Protein AF-A4S9X5-F1 (afdb_monomer)

Sequence (196 aa):
LYQKQRALVARRWRLVGDLAEIFPIESAPEDPSNRREHPLLQIGDVPLDLGPAPSKTQSLTVEDLESDAAAYGHIAQICIQLAAILDVRLRYPVCPSLSRSYICDFHQVKPKAGSADAAAMKKTLTRIEFPLFMDSPSDRTKYTYGVFLLNKNLEQLLNAHGLSAVGPRHTLQNLKRIFDARRMIAADAKTHEIDE

Foldseek 3Di:
DVVVVLVLQLVLLVVLLVLCVVWPKDFDDDDPVDDDPDGFIATVNQTDDLADDPPPPDVQDPVNLQSQLQRVLSLLVSLVVNCVSVVNDFQWDKARDRSFTKIKDWDQDDPDPDDPPVPPPDRDTDIDIATCTDPDPVSVVSNSVRLLSSLVSLQSSQVVVPHGAPDSRRSSVSSVVSSCVSVVSVVVVVVVVVVD

Organism: Ostreococcus lucimarinus (strain CCE9901) (NCBI:txid436017)

Structure (mmCIF, N/CA/C/O backbone):
data_AF-A4S9X5-F1
#
_entry.id   AF-A4S9X5-F1
#
loop_
_atom_site.group_PDB
_atom_site.id
_atom_site.type_symbol
_atom_site.label_atom_id
_atom_site.label_alt_id
_atom_site.label_comp_id
_atom_site.label_asym_id
_atom_site.label_entity_id
_atom_site.label_seq_id
_atom_site.pdbx_PDB_ins_code
_atom_site.Cartn_x
_atom_site.Cartn_y
_atom_site.Cartn_z
_atom_site.occupancy
_atom_site.B_iso_or_equiv
_atom_site.auth_seq_id
_atom_site.auth_comp_id
_atom_site.auth_asym_id
_atom_site.auth_atom_id
_atom_site.pdbx_PDB_model_num
ATOM 1 N N . LEU A 1 1 ? -17.887 6.423 27.702 1.00 63.62 1 LEU A N 1
ATOM 2 C CA . LEU A 1 1 ? -16.905 6.709 26.621 1.00 63.62 1 LEU A CA 1
ATOM 3 C C . LEU A 1 1 ? -16.268 5.434 26.064 1.00 63.62 1 LEU A C 1
ATOM 5 O O . LEU A 1 1 ? -16.279 5.252 24.854 1.00 63.62 1 LEU A O 1
ATOM 9 N N . TYR A 1 2 ? -15.796 4.538 26.933 1.00 84.75 2 TYR A N 1
ATOM 10 C CA . TYR A 1 2 ? -15.125 3.283 26.576 1.00 84.75 2 TYR A CA 1
ATOM 11 C C . TYR A 1 2 ? -15.894 2.392 25.577 1.00 84.75 2 TYR A C 1
ATOM 13 O O . TYR A 1 2 ? -15.344 2.004 24.550 1.00 84.75 2 TYR A O 1
ATOM 21 N N . GLN A 1 3 ? -17.193 2.157 25.795 1.00 86.00 3 GLN A N 1
ATOM 22 C CA . GLN A 1 3 ? -18.026 1.359 24.878 1.00 86.00 3 GLN A CA 1
ATOM 23 C C . GLN A 1 3 ? -18.107 1.951 23.459 1.00 86.00 3 GLN A C 1
ATOM 25 O O . GLN A 1 3 ? -17.979 1.223 22.478 1.00 86.00 3 GLN A O 1
ATOM 30 N N . LYS A 1 4 ? -18.254 3.280 23.330 1.00 88.56 4 LYS A N 1
ATOM 31 C CA . LYS A 1 4 ? -18.279 3.962 22.020 1.00 88.56 4 LYS A CA 1
ATOM 32 C C . LYS A 1 4 ? -16.940 3.823 21.289 1.00 88.56 4 LYS A C 1
ATOM 34 O O . LYS A 1 4 ? -16.925 3.621 20.080 1.00 88.56 4 LYS A O 1
ATOM 39 N N . GLN A 1 5 ? -15.830 3.896 22.022 1.00 86.50 5 GLN A N 1
ATOM 40 C CA . GLN A 1 5 ? -14.489 3.716 21.467 1.00 86.50 5 GLN A CA 1
ATOM 41 C C . GLN A 1 5 ? -14.255 2.268 21.009 1.00 86.50 5 GLN A C 1
ATOM 43 O O . GLN A 1 5 ? -13.770 2.061 19.900 1.00 86.50 5 GLN A O 1
ATOM 48 N N . ARG A 1 6 ? -14.680 1.270 21.797 1.00 85.94 6 ARG A N 1
ATOM 49 C CA . ARG A 1 6 ? -14.645 -0.149 21.395 1.00 85.94 6 ARG A CA 1
ATOM 50 C C . ARG A 1 6 ? -15.480 -0.411 20.145 1.00 85.94 6 ARG A C 1
ATOM 52 O O . ARG A 1 6 ? -14.989 -1.031 19.207 1.00 85.94 6 ARG A O 1
ATOM 59 N N . ALA A 1 7 ? -16.704 0.116 20.099 1.00 88.50 7 ALA A N 1
ATOM 60 C CA . ALA A 1 7 ? -17.581 -0.016 18.939 1.00 88.50 7 ALA A CA 1
ATOM 61 C C . ALA A 1 7 ? -16.969 0.615 17.675 1.00 88.50 7 ALA A C 1
ATOM 63 O O . ALA A 1 7 ? -17.055 0.034 16.593 1.00 88.50 7 ALA A O 1
ATOM 64 N N . LEU A 1 8 ? -16.306 1.772 17.804 1.00 90.38 8 LEU A N 1
ATOM 65 C CA . LEU A 1 8 ? -15.593 2.404 16.694 1.00 90.38 8 LEU A CA 1
ATOM 66 C C . LEU A 1 8 ? -14.431 1.536 16.197 1.00 90.38 8 LEU A C 1
ATOM 68 O O . LEU A 1 8 ? -14.327 1.312 14.995 1.00 90.38 8 LEU A O 1
ATOM 72 N N . VAL A 1 9 ? -13.587 1.024 17.099 1.00 90.31 9 VAL A N 1
ATOM 73 C CA . VAL A 1 9 ? -12.465 0.140 16.737 1.00 90.31 9 VAL A CA 1
ATOM 74 C C . VAL A 1 9 ? -12.978 -1.116 16.032 1.00 90.31 9 VAL A C 1
ATOM 76 O O . VAL A 1 9 ? -12.508 -1.434 14.942 1.00 90.31 9 VAL A O 1
ATOM 79 N N . ALA A 1 10 ? -14.000 -1.776 16.582 1.00 89.25 10 ALA A N 1
ATOM 80 C CA . ALA A 1 10 ? -14.610 -2.951 15.963 1.00 89.25 10 ALA A CA 1
ATOM 81 C C . ALA A 1 10 ? -15.163 -2.646 14.560 1.00 89.25 10 ALA A C 1
ATOM 83 O O . ALA A 1 10 ? -14.976 -3.429 13.629 1.00 89.25 10 ALA A O 1
ATOM 84 N N . ARG A 1 11 ? -15.802 -1.482 14.375 1.00 92.25 11 ARG A N 1
ATOM 85 C CA . ARG A 1 11 ? -16.291 -1.046 13.061 1.00 92.25 11 ARG A CA 1
ATOM 86 C C . ARG A 1 11 ? -15.151 -0.787 12.076 1.00 92.25 11 ARG A C 1
ATOM 88 O O . ARG A 1 11 ? -15.267 -1.197 10.928 1.00 92.25 11 ARG A O 1
ATOM 95 N N . ARG A 1 12 ? -14.058 -0.145 12.502 1.00 94.62 12 ARG A N 1
ATOM 96 C CA . ARG A 1 12 ? -12.877 0.092 11.651 1.00 94.62 12 ARG A CA 1
ATOM 97 C C . ARG A 1 12 ? -12.296 -1.229 11.143 1.00 94.62 12 ARG A C 1
ATOM 99 O O . ARG A 1 12 ? -12.098 -1.383 9.946 1.00 94.62 12 ARG A O 1
ATOM 106 N N . TRP A 1 13 ? -12.126 -2.218 12.016 1.00 93.94 13 TRP A N 1
ATOM 107 C CA . TRP A 1 13 ? -11.618 -3.536 11.620 1.00 93.94 13 TRP A CA 1
ATOM 108 C C . TRP A 1 13 ? -12.589 -4.355 10.770 1.00 93.94 13 TRP A C 1
ATOM 110 O O . TRP A 1 13 ? -12.149 -5.151 9.943 1.00 93.94 13 TRP A O 1
ATOM 120 N N . ARG A 1 14 ? -13.900 -4.124 10.907 1.00 92.75 14 ARG A N 1
ATOM 121 C CA . ARG A 1 14 ? -14.887 -4.663 9.965 1.00 92.75 14 ARG A CA 1
ATOM 122 C C . ARG A 1 14 ? -14.671 -4.111 8.556 1.00 92.75 14 ARG A C 1
ATOM 124 O O . ARG A 1 14 ? -14.567 -4.904 7.636 1.00 92.75 14 ARG A O 1
ATOM 131 N N . LEU A 1 15 ? -14.483 -2.795 8.417 1.00 95.00 15 LEU A N 1
ATOM 132 C CA . LEU A 1 15 ? -14.186 -2.158 7.124 1.00 95.00 15 LEU A CA 1
ATOM 133 C C . LEU A 1 15 ? -12.861 -2.646 6.515 1.00 95.00 15 LEU A C 1
ATOM 135 O O . LEU A 1 15 ? -12.752 -2.761 5.300 1.00 95.00 15 LEU A O 1
ATOM 139 N N . VAL A 1 16 ? -11.855 -2.960 7.343 1.00 95.38 16 VAL A N 1
ATOM 140 C CA . VAL A 1 16 ? -10.631 -3.640 6.869 1.00 95.38 16 VAL A CA 1
ATOM 141 C C . VAL A 1 16 ? -10.956 -5.028 6.308 1.00 95.38 16 VAL A C 1
ATOM 143 O O . VAL A 1 16 ? -10.367 -5.436 5.312 1.00 95.38 16 VAL A O 1
ATOM 146 N N . GLY A 1 17 ? -11.896 -5.748 6.927 1.00 93.06 17 GLY A N 1
ATOM 147 C CA . GLY A 1 17 ? -12.415 -7.015 6.415 1.00 93.06 17 GLY A CA 1
ATOM 148 C C . GLY A 1 17 ? -13.093 -6.868 5.056 1.00 93.06 17 GLY A C 1
ATOM 149 O O . GLY A 1 17 ? -12.737 -7.605 4.144 1.00 93.06 17 GLY A O 1
ATOM 150 N N . ASP A 1 18 ? -13.979 -5.883 4.909 1.00 94.38 18 ASP A N 1
ATOM 151 C CA . ASP A 1 18 ? -14.650 -5.587 3.637 1.00 94.38 18 ASP A CA 1
ATOM 152 C C . ASP A 1 18 ? -13.617 -5.252 2.541 1.00 94.38 18 ASP A C 1
ATOM 154 O O . ASP A 1 18 ? -13.722 -5.695 1.401 1.00 94.38 18 ASP A O 1
ATOM 158 N N . LEU A 1 19 ? -12.553 -4.520 2.894 1.00 94.44 19 LEU A N 1
ATOM 159 C CA . LEU A 1 19 ? -11.469 -4.198 1.965 1.00 94.44 19 LEU A CA 1
ATOM 160 C C . LEU A 1 19 ? -10.674 -5.437 1.522 1.00 94.44 19 LEU A C 1
ATOM 162 O O . LEU A 1 19 ? -10.272 -5.517 0.363 1.00 94.44 19 LEU A O 1
ATOM 166 N N . ALA A 1 20 ? -10.470 -6.403 2.420 1.00 93.69 20 ALA A N 1
ATOM 167 C CA . ALA A 1 20 ? -9.813 -7.671 2.108 1.00 93.69 20 ALA A CA 1
ATOM 168 C C . ALA A 1 20 ? -10.663 -8.578 1.200 1.00 93.69 20 ALA A C 1
ATOM 170 O O . ALA A 1 20 ? -10.111 -9.436 0.519 1.00 93.69 20 ALA A O 1
ATOM 171 N N . GLU A 1 21 ? -11.987 -8.400 1.190 1.00 92.94 21 GLU A N 1
ATOM 172 C CA . GLU A 1 21 ? -12.892 -9.088 0.260 1.00 92.94 21 GLU A CA 1
ATOM 173 C C . GLU A 1 21 ? -12.868 -8.447 -1.133 1.00 92.94 21 GLU A C 1
ATOM 175 O O . GLU A 1 21 ? -12.944 -9.153 -2.133 1.00 92.94 21 GLU A O 1
ATOM 180 N N . ILE A 1 22 ? -12.706 -7.120 -1.210 1.00 93.75 22 ILE A N 1
ATOM 181 C CA . ILE A 1 22 ? -12.564 -6.396 -2.484 1.00 93.75 22 ILE A CA 1
ATOM 182 C C . ILE A 1 22 ? -11.198 -6.674 -3.130 1.00 93.75 22 ILE A C 1
ATOM 184 O O . ILE A 1 22 ? -11.102 -6.785 -4.350 1.00 93.75 22 ILE A O 1
ATOM 188 N N . PHE A 1 23 ? -10.143 -6.784 -2.318 1.00 93.25 23 PHE A N 1
ATOM 189 C CA . PHE A 1 23 ? -8.774 -7.035 -2.768 1.00 93.25 23 PHE A CA 1
ATOM 190 C C . PHE A 1 23 ? -8.207 -8.299 -2.106 1.00 93.25 23 PHE A C 1
ATOM 192 O O . PHE A 1 23 ? -7.381 -8.193 -1.188 1.00 93.25 23 PHE A O 1
ATOM 199 N N . PRO A 1 24 ? -8.645 -9.495 -2.536 1.00 93.94 24 PRO A N 1
ATOM 200 C CA . PRO A 1 24 ? -8.186 -10.744 -1.947 1.00 93.94 24 PRO A CA 1
ATOM 201 C C . PRO A 1 24 ? -6.683 -10.930 -2.178 1.00 93.94 24 PRO A C 1
ATOM 203 O O . PRO A 1 24 ? -6.171 -10.655 -3.264 1.00 93.94 24 PRO A O 1
ATOM 206 N N . ILE A 1 25 ? -5.978 -11.391 -1.138 1.00 92.75 25 ILE A N 1
ATOM 207 C CA . ILE A 1 25 ? -4.559 -11.759 -1.212 1.00 92.75 25 ILE A CA 1
ATOM 208 C C . ILE A 1 25 ? -4.436 -13.258 -1.003 1.00 92.75 25 ILE A C 1
ATOM 210 O O . ILE A 1 25 ? -4.588 -13.758 0.117 1.00 92.75 25 ILE A O 1
ATOM 214 N N . GLU A 1 26 ? -4.129 -13.956 -2.086 1.00 90.81 26 GLU A N 1
ATOM 215 C CA . GLU A 1 26 ? -4.117 -15.413 -2.149 1.00 90.81 26 GLU A CA 1
ATOM 216 C C . GLU A 1 26 ? -2.758 -15.925 -2.616 1.00 90.81 26 GLU A C 1
ATOM 218 O O . GLU A 1 26 ? -1.929 -15.173 -3.131 1.00 90.81 26 GLU A O 1
ATOM 223 N N . SER A 1 27 ? -2.501 -17.210 -2.395 1.00 87.69 27 SER A N 1
ATOM 224 C CA . SER A 1 27 ? -1.351 -17.867 -3.007 1.00 87.69 27 SER A CA 1
ATOM 225 C C . SER A 1 27 ? -1.646 -18.076 -4.486 1.00 87.69 27 SER A C 1
ATOM 227 O O . SER A 1 27 ? -2.664 -18.670 -4.832 1.00 87.69 27 SER A O 1
ATOM 229 N N . ALA A 1 28 ? -0.759 -17.585 -5.344 1.00 84.50 28 ALA A N 1
ATOM 230 C CA . ALA A 1 28 ? -0.841 -17.830 -6.771 1.00 84.50 28 ALA A CA 1
ATOM 231 C C . ALA A 1 28 ? -0.731 -19.343 -7.044 1.00 84.50 28 ALA A C 1
ATOM 233 O O . ALA A 1 28 ? -0.027 -20.046 -6.308 1.00 84.50 28 ALA A O 1
ATOM 234 N N . PRO A 1 29 ? -1.406 -19.858 -8.084 1.00 79.12 29 PRO A N 1
ATOM 235 C CA . PRO A 1 29 ? -1.321 -21.265 -8.451 1.00 79.12 29 PRO A CA 1
ATOM 236 C C . PRO A 1 29 ? 0.134 -21.640 -8.761 1.00 79.12 29 PRO A C 1
ATOM 238 O O . PRO A 1 29 ? 0.755 -21.090 -9.670 1.00 79.12 29 PRO A O 1
ATOM 241 N N . GLU A 1 30 ? 0.695 -22.559 -7.975 1.00 69.94 30 GLU A N 1
ATOM 242 C CA . GLU A 1 30 ? 2.064 -23.033 -8.165 1.00 69.94 30 GLU A CA 1
ATOM 243 C C . GLU A 1 30 ? 2.101 -24.175 -9.180 1.00 69.94 30 GLU A C 1
ATOM 245 O O . GLU A 1 30 ? 1.361 -25.154 -9.067 1.00 69.94 30 GLU A O 1
ATOM 250 N N . ASP A 1 31 ? 3.006 -24.074 -10.152 1.00 71.38 31 ASP A N 1
ATOM 251 C CA . ASP A 1 31 ? 3.365 -25.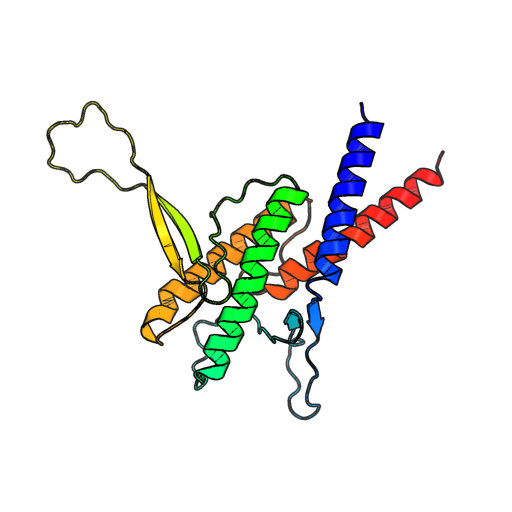214 -10.984 1.00 71.38 31 ASP A CA 1
ATOM 252 C C . ASP A 1 31 ? 4.196 -26.192 -10.129 1.00 71.38 31 ASP A C 1
ATOM 254 O O . ASP A 1 31 ? 5.251 -25.799 -9.613 1.00 71.38 31 ASP A O 1
ATOM 258 N N . PRO A 1 32 ? 3.772 -27.461 -9.965 1.00 67.56 32 PRO A N 1
ATOM 259 C CA . PRO A 1 32 ? 4.499 -28.447 -9.167 1.00 67.56 32 PRO A CA 1
ATOM 260 C C . PRO A 1 32 ? 5.944 -28.683 -9.642 1.00 67.56 32 PRO A C 1
ATOM 262 O O . PRO A 1 32 ? 6.755 -29.197 -8.870 1.00 67.56 32 PRO A O 1
ATOM 265 N N . SER A 1 33 ? 6.289 -28.296 -10.875 1.00 66.62 33 SER A N 1
ATOM 266 C CA . SER A 1 33 ? 7.653 -28.369 -11.409 1.00 66.62 33 SER A CA 1
ATOM 267 C C . SER A 1 33 ? 8.590 -27.257 -10.912 1.00 66.62 33 SER A C 1
ATOM 269 O O . SER A 1 33 ? 9.809 -27.427 -10.956 1.00 66.62 33 SER A O 1
ATOM 271 N N . ASN A 1 34 ? 8.059 -26.142 -10.397 1.00 65.06 34 ASN A N 1
ATOM 272 C CA . ASN A 1 34 ? 8.832 -24.962 -10.007 1.00 65.06 34 ASN A CA 1
ATOM 273 C C . ASN A 1 34 ? 8.570 -24.597 -8.539 1.00 65.06 34 ASN A C 1
ATOM 275 O O . ASN A 1 34 ? 7.946 -23.584 -8.218 1.00 65.06 34 ASN A O 1
ATOM 279 N N . ARG A 1 35 ? 9.038 -25.466 -7.634 1.00 63.34 35 ARG A N 1
ATOM 280 C CA . ARG A 1 35 ? 8.880 -25.288 -6.187 1.00 63.34 35 ARG A CA 1
ATOM 281 C C . ARG A 1 35 ? 9.699 -24.084 -5.714 1.00 63.34 35 ARG A C 1
ATOM 283 O O . ARG A 1 35 ? 10.926 -24.139 -5.652 1.00 63.34 35 ARG A O 1
ATOM 290 N N . ARG A 1 36 ? 9.008 -23.005 -5.355 1.00 67.06 36 ARG A N 1
ATOM 291 C CA . ARG A 1 36 ? 9.614 -21.809 -4.758 1.00 67.06 36 ARG A CA 1
ATOM 292 C C . ARG A 1 36 ? 9.873 -22.046 -3.269 1.00 67.06 36 ARG A C 1
ATOM 294 O O . ARG A 1 36 ? 9.152 -22.793 -2.615 1.00 67.06 36 ARG A O 1
ATOM 301 N N . GLU A 1 37 ? 10.893 -21.388 -2.717 1.00 65.19 37 GLU A N 1
ATOM 302 C CA . GLU A 1 37 ? 11.144 -21.399 -1.263 1.00 65.19 37 GLU A CA 1
ATOM 303 C C . GLU A 1 37 ? 10.003 -20.727 -0.479 1.00 65.19 37 GLU A C 1
ATOM 305 O O . GLU A 1 37 ? 9.747 -21.062 0.679 1.00 65.19 37 GLU A O 1
ATOM 310 N N . HIS A 1 38 ? 9.296 -19.793 -1.123 1.00 66.12 38 HIS A N 1
ATOM 311 C CA . HIS A 1 38 ? 8.172 -19.063 -0.555 1.00 66.12 38 HIS A CA 1
ATOM 312 C C . HIS A 1 38 ? 7.000 -19.011 -1.541 1.00 66.12 38 HIS A C 1
ATOM 314 O O . HIS A 1 38 ? 7.239 -18.790 -2.733 1.00 66.12 38 HIS A O 1
ATOM 320 N N . PRO A 1 39 ? 5.751 -19.152 -1.053 1.00 73.88 39 PRO A N 1
ATOM 321 C CA . PRO A 1 39 ? 4.575 -19.104 -1.906 1.00 73.88 39 PRO A CA 1
ATOM 322 C C . PRO A 1 39 ? 4.450 -17.730 -2.556 1.00 73.88 39 PRO A C 1
ATOM 324 O O . PRO A 1 39 ? 4.489 -16.700 -1.871 1.00 73.88 39 PRO A O 1
ATOM 327 N N . LEU A 1 40 ? 4.293 -17.720 -3.881 1.00 83.69 40 LEU A N 1
ATOM 328 C CA . LEU A 1 40 ? 3.985 -16.500 -4.619 1.00 83.69 40 LEU A CA 1
ATOM 329 C C . LEU A 1 40 ? 2.603 -16.018 -4.185 1.00 83.69 40 LEU A C 1
ATOM 331 O O . LEU A 1 40 ? 1.654 -16.797 -4.177 1.00 83.69 40 LEU A O 1
ATOM 335 N N . LEU A 1 41 ? 2.494 -14.751 -3.801 1.00 88.81 41 LEU A N 1
ATOM 336 C CA . LEU A 1 41 ? 1.206 -14.153 -3.478 1.00 88.81 41 LEU A CA 1
ATOM 337 C C . LEU A 1 41 ? 0.694 -13.366 -4.680 1.00 88.81 41 LEU A C 1
ATOM 339 O O . LEU A 1 41 ? 1.479 -12.836 -5.463 1.00 88.81 41 LEU A O 1
ATOM 343 N N . GLN A 1 42 ? -0.621 -13.272 -4.803 1.00 91.50 42 GLN A N 1
ATOM 344 C CA . GLN A 1 42 ? -1.294 -12.438 -5.788 1.00 91.50 42 GLN 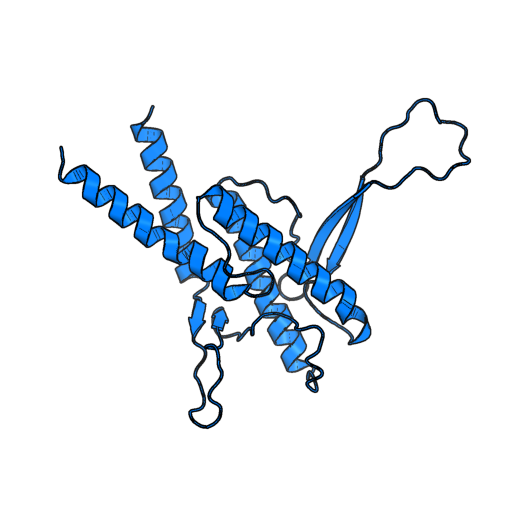A CA 1
ATOM 345 C C . GLN A 1 42 ? -2.339 -11.559 -5.115 1.00 91.50 42 GLN A C 1
ATOM 347 O O . GLN A 1 42 ? -2.865 -11.911 -4.058 1.00 91.50 42 GLN A O 1
ATOM 352 N N . ILE A 1 43 ? -2.599 -10.402 -5.715 1.00 91.06 43 ILE A N 1
ATOM 353 C CA . ILE A 1 43 ? -3.679 -9.499 -5.334 1.00 91.06 43 ILE A CA 1
ATOM 354 C C . ILE A 1 43 ? -4.737 -9.512 -6.437 1.00 91.06 43 ILE A C 1
ATOM 356 O O . ILE A 1 43 ? -4.475 -9.081 -7.559 1.00 91.06 43 ILE A O 1
ATOM 360 N N . GLY A 1 44 ? -5.915 -10.061 -6.136 1.00 88.56 44 GLY A N 1
ATOM 361 C CA . GLY A 1 44 ? -6.838 -10.494 -7.188 1.00 88.56 44 GLY A CA 1
ATOM 362 C C . GLY A 1 44 ? -6.145 -11.498 -8.115 1.00 88.56 44 GLY A C 1
ATOM 363 O O . GLY A 1 44 ? -5.558 -12.469 -7.641 1.00 88.56 44 GLY A O 1
ATOM 364 N N . ASP A 1 45 ? -6.137 -11.207 -9.414 1.00 85.75 45 ASP A N 1
ATOM 365 C CA . ASP A 1 45 ? -5.515 -12.057 -10.439 1.00 85.75 45 ASP A CA 1
ATOM 366 C C . ASP A 1 45 ? -4.064 -11.654 -10.770 1.00 85.75 45 ASP A C 1
ATOM 368 O O . ASP A 1 45 ? -3.480 -12.155 -11.730 1.00 85.75 45 ASP A O 1
ATOM 372 N N . VAL A 1 46 ? -3.475 -10.722 -10.007 1.00 89.00 46 VAL A N 1
ATOM 373 C CA . VAL A 1 46 ? -2.162 -10.139 -10.316 1.00 89.00 46 VAL A CA 1
ATOM 374 C C . VAL A 1 46 ? -1.094 -10.667 -9.350 1.00 89.00 46 VAL A C 1
ATOM 376 O O . VAL A 1 46 ? -1.086 -10.274 -8.175 1.00 89.00 46 VAL A O 1
ATOM 379 N N . PRO A 1 47 ? -0.181 -11.552 -9.796 1.00 87.06 47 PRO A N 1
ATOM 380 C CA . PRO A 1 47 ? 0.884 -12.071 -8.951 1.00 87.06 47 PRO A CA 1
ATOM 381 C C . PRO A 1 47 ? 1.920 -10.990 -8.644 1.00 87.06 47 PRO A C 1
ATOM 383 O O . PRO A 1 47 ? 2.317 -10.225 -9.517 1.00 87.06 47 PRO A O 1
ATOM 386 N N . LEU A 1 48 ? 2.401 -10.967 -7.403 1.00 85.75 48 LEU A N 1
ATOM 387 C CA . LEU A 1 48 ? 3.504 -10.112 -6.984 1.00 85.75 48 LEU A CA 1
ATOM 388 C C . LEU A 1 48 ? 4.475 -10.908 -6.108 1.00 85.75 48 LEU A C 1
ATOM 390 O O . LEU A 1 48 ? 4.118 -11.429 -5.049 1.00 85.75 48 LEU A O 1
ATOM 394 N N . ASP A 1 49 ? 5.728 -10.992 -6.555 1.00 78.25 49 ASP A N 1
ATOM 395 C CA . ASP A 1 49 ? 6.814 -11.623 -5.796 1.00 78.25 49 ASP A CA 1
ATOM 396 C C . ASP A 1 49 ? 7.238 -10.732 -4.602 1.00 78.25 49 ASP A C 1
ATOM 398 O O . ASP A 1 49 ? 6.595 -9.733 -4.272 1.00 78.25 49 ASP A O 1
ATOM 402 N N . LEU A 1 50 ? 8.339 -11.081 -3.935 1.00 69.69 50 LEU A N 1
ATOM 403 C CA . LEU A 1 50 ? 8.964 -10.387 -2.799 1.00 69.69 50 LEU A CA 1
ATOM 404 C C . LEU A 1 50 ? 9.500 -8.970 -3.126 1.00 69.69 50 LEU A C 1
ATOM 406 O O . LEU A 1 50 ? 10.573 -8.582 -2.662 1.00 69.69 50 LEU A O 1
ATOM 410 N N . GLY A 1 51 ? 8.785 -8.188 -3.934 1.00 68.44 51 GLY A N 1
ATOM 411 C CA . GLY A 1 51 ? 9.220 -6.902 -4.461 1.00 68.44 51 GLY A CA 1
ATOM 412 C C . GLY A 1 51 ? 10.458 -7.009 -5.362 1.00 68.44 51 GLY A C 1
ATOM 413 O O . GLY A 1 51 ? 11.025 -8.089 -5.551 1.00 68.44 51 GLY A O 1
ATOM 414 N N . PRO A 1 52 ? 10.918 -5.889 -5.941 1.00 64.31 52 PRO A N 1
ATOM 415 C CA . PRO A 1 52 ? 12.110 -5.897 -6.773 1.00 64.31 52 PRO A CA 1
ATOM 416 C C . PRO A 1 52 ? 13.341 -6.235 -5.921 1.00 64.31 52 PRO A C 1
ATOM 418 O O . PRO A 1 52 ? 13.812 -5.434 -5.110 1.00 64.31 52 PRO A O 1
ATOM 421 N N . ALA A 1 53 ? 13.893 -7.435 -6.106 1.00 62.28 53 ALA A N 1
ATOM 422 C CA . ALA A 1 53 ? 15.224 -7.753 -5.607 1.00 62.28 53 ALA A CA 1
ATOM 423 C C . ALA A 1 53 ? 16.268 -6.961 -6.420 1.00 62.28 53 ALA A C 1
ATOM 425 O O . ALA A 1 53 ? 16.156 -6.893 -7.647 1.00 62.28 53 ALA A O 1
ATOM 426 N N . PRO A 1 54 ? 17.323 -6.411 -5.789 1.00 55.56 54 PRO A N 1
ATOM 427 C CA . PRO A 1 54 ? 18.345 -5.626 -6.491 1.00 55.56 54 PRO A CA 1
ATOM 428 C C . PRO A 1 54 ? 19.105 -6.430 -7.562 1.00 55.56 54 PRO A C 1
ATOM 430 O O . PRO A 1 54 ? 19.716 -5.843 -8.447 1.00 55.56 54 PRO A O 1
ATOM 433 N N . SER A 1 55 ? 19.057 -7.763 -7.490 1.00 52.09 55 SER A N 1
ATOM 434 C CA . SER A 1 55 ? 19.839 -8.693 -8.306 1.00 52.09 55 SER A CA 1
ATOM 435 C C . SER A 1 55 ?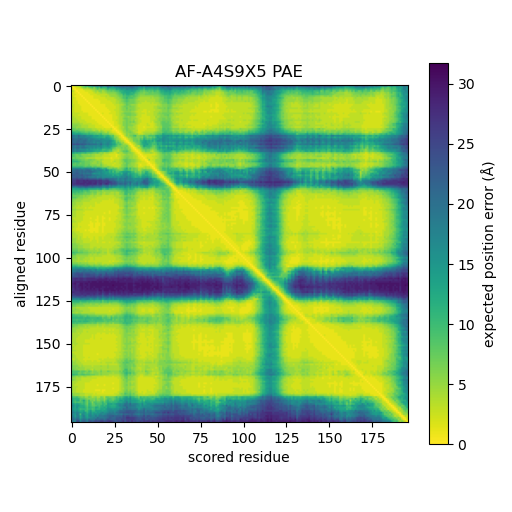 19.030 -9.532 -9.302 1.00 52.09 55 SER A C 1
ATOM 437 O O . SER A 1 55 ? 19.641 -10.187 -10.142 1.00 52.09 55 SER A O 1
ATOM 439 N N . LYS A 1 56 ? 17.685 -9.533 -9.271 1.00 54.66 56 LYS A N 1
ATOM 440 C CA . LYS A 1 56 ? 16.898 -10.263 -10.285 1.00 54.66 56 LYS A CA 1
ATOM 441 C C . LYS A 1 56 ? 16.868 -9.463 -11.593 1.00 54.66 56 LYS A C 1
ATOM 443 O O . LYS A 1 56 ? 15.965 -8.670 -11.857 1.00 54.66 56 LYS A O 1
ATOM 448 N N . THR A 1 57 ? 17.879 -9.700 -12.421 1.00 47.38 57 THR A N 1
ATOM 449 C CA . THR A 1 57 ? 17.869 -9.485 -13.871 1.00 47.38 57 THR A CA 1
ATOM 450 C C . THR A 1 57 ? 17.210 -10.687 -14.548 1.00 47.38 57 THR A C 1
ATOM 452 O O . THR A 1 57 ? 17.847 -11.402 -15.318 1.00 47.38 57 THR A O 1
ATOM 455 N N . GLN A 1 58 ? 15.945 -10.972 -14.234 1.00 54.84 58 GLN A N 1
ATOM 456 C CA . GLN A 1 58 ? 15.152 -11.696 -15.225 1.00 54.84 58 GLN A CA 1
ATOM 457 C C . GLN A 1 58 ? 14.893 -10.737 -16.390 1.00 54.84 58 GLN A C 1
ATOM 459 O O . GLN A 1 58 ? 14.860 -9.519 -16.199 1.00 54.84 58 GLN A O 1
ATOM 464 N N . SER A 1 59 ? 14.781 -11.286 -17.598 1.00 60.53 59 SER A N 1
ATOM 465 C CA . SER A 1 59 ? 14.249 -10.576 -18.759 1.00 60.53 59 SER A CA 1
ATOM 466 C C . SER A 1 59 ? 12.817 -10.157 -18.427 1.00 60.53 59 SER A C 1
ATOM 468 O O . SER A 1 59 ? 11.897 -10.929 -18.665 1.00 60.53 59 SER A O 1
ATOM 470 N N . LEU A 1 60 ? 12.651 -8.988 -17.805 1.00 70.75 60 LEU A N 1
ATOM 471 C CA . LEU A 1 60 ? 11.340 -8.427 -17.502 1.00 70.75 60 LEU A CA 1
ATOM 472 C C . LEU A 1 60 ? 10.687 -8.086 -18.835 1.00 70.75 60 LEU A C 1
ATOM 474 O O . LEU A 1 60 ? 11.209 -7.256 -19.585 1.00 70.75 60 LEU A O 1
ATOM 478 N N . THR A 1 61 ? 9.598 -8.778 -19.139 1.00 80.88 61 THR A N 1
ATOM 479 C CA . THR A 1 61 ? 8.769 -8.461 -20.296 1.00 80.88 61 THR A CA 1
ATOM 480 C C . THR A 1 61 ? 7.975 -7.185 -20.018 1.00 80.88 61 THR A C 1
ATOM 482 O O . THR A 1 61 ? 7.895 -6.730 -18.874 1.00 80.88 61 THR A O 1
ATOM 485 N N . VAL A 1 62 ? 7.420 -6.560 -21.056 1.00 83.31 62 VAL A N 1
ATOM 486 C CA . VAL A 1 62 ? 6.579 -5.367 -20.860 1.00 83.31 62 VAL A CA 1
ATOM 487 C C . VAL A 1 62 ? 5.334 -5.748 -20.059 1.00 83.31 62 VAL A C 1
ATOM 489 O O . VAL A 1 62 ? 4.939 -5.019 -19.154 1.00 83.31 62 VAL A O 1
ATOM 492 N N . GLU A 1 63 ? 4.797 -6.936 -20.319 1.00 85.25 63 GLU A N 1
ATOM 493 C CA . GLU A 1 63 ? 3.657 -7.515 -19.620 1.00 85.25 63 GLU A CA 1
ATOM 494 C C . GLU A 1 63 ? 3.937 -7.686 -18.116 1.00 85.25 63 GLU A C 1
ATOM 496 O O . GLU A 1 63 ? 3.091 -7.340 -17.290 1.00 85.25 63 GLU A O 1
ATOM 501 N N . ASP A 1 64 ? 5.141 -8.140 -17.741 1.00 84.31 64 ASP A N 1
ATOM 502 C CA . ASP A 1 64 ? 5.542 -8.249 -16.330 1.00 84.31 64 ASP A CA 1
ATOM 503 C C . ASP A 1 64 ? 5.584 -6.873 -15.648 1.00 84.31 64 ASP A C 1
ATOM 505 O O . ASP A 1 64 ? 5.143 -6.727 -14.507 1.00 84.31 64 ASP A O 1
ATOM 509 N N . LEU A 1 65 ? 6.096 -5.849 -16.343 1.00 87.88 65 LEU A N 1
ATOM 510 C CA . LEU A 1 65 ? 6.174 -4.485 -15.811 1.00 87.88 65 LEU A CA 1
ATOM 511 C C . LEU A 1 65 ? 4.784 -3.868 -15.621 1.00 87.88 65 LEU A C 1
ATOM 513 O O . LEU A 1 65 ? 4.544 -3.204 -14.612 1.00 87.88 65 LEU A O 1
ATOM 517 N N . GLU A 1 66 ? 3.872 -4.089 -16.567 1.00 90.06 66 GLU A N 1
ATOM 518 C CA . GLU A 1 66 ? 2.484 -3.626 -16.486 1.00 90.06 66 GLU A CA 1
ATOM 519 C C . GLU A 1 66 ? 1.704 -4.351 -15.381 1.00 90.06 66 GLU A C 1
ATOM 521 O O . GLU A 1 66 ? 0.943 -3.713 -14.646 1.00 90.06 66 GLU A O 1
ATOM 526 N N . SER A 1 67 ? 1.935 -5.657 -15.220 1.00 90.00 67 SER A N 1
ATOM 527 C CA . SER A 1 67 ? 1.374 -6.472 -14.138 1.00 90.00 67 SER A CA 1
ATOM 528 C C . SER A 1 67 ? 1.851 -5.984 -12.767 1.00 90.00 67 SER A C 1
ATOM 530 O O . SER A 1 67 ? 1.032 -5.679 -11.897 1.00 90.00 67 SER A O 1
ATOM 532 N N . ASP A 1 68 ? 3.164 -5.809 -12.581 1.00 90.75 68 ASP A N 1
ATOM 533 C CA . ASP A 1 68 ? 3.738 -5.243 -11.354 1.00 90.75 68 ASP A CA 1
ATOM 534 C C . ASP A 1 68 ? 3.141 -3.860 -11.056 1.00 90.75 68 ASP A C 1
ATOM 536 O O . ASP A 1 68 ? 2.712 -3.576 -9.934 1.00 90.75 68 ASP A O 1
ATOM 540 N N . ALA A 1 69 ? 3.069 -3.000 -12.073 1.00 92.94 69 ALA A N 1
ATOM 541 C CA . ALA A 1 69 ? 2.511 -1.662 -11.958 1.00 92.94 69 ALA A CA 1
ATOM 542 C C . ALA A 1 69 ? 1.039 -1.687 -11.508 1.00 92.94 69 ALA A C 1
ATOM 544 O O . ALA A 1 69 ? 0.651 -0.922 -10.620 1.00 92.94 69 ALA A O 1
ATOM 545 N N . ALA A 1 70 ? 0.225 -2.587 -12.067 1.00 94.38 70 ALA A N 1
ATOM 546 C CA . ALA A 1 70 ? -1.166 -2.783 -11.665 1.00 94.38 70 ALA A CA 1
ATOM 547 C C . ALA A 1 70 ? -1.280 -3.274 -10.211 1.00 94.38 70 ALA A C 1
ATOM 549 O O . ALA A 1 70 ? -2.041 -2.695 -9.427 1.00 94.38 70 ALA A O 1
ATOM 550 N N . ALA A 1 71 ? -0.476 -4.269 -9.813 1.00 93.81 71 ALA A N 1
ATOM 551 C CA . ALA A 1 71 ? -0.435 -4.767 -8.437 1.00 93.81 71 ALA A CA 1
ATOM 552 C C . ALA A 1 71 ? -0.083 -3.650 -7.445 1.00 93.81 71 ALA A C 1
ATOM 554 O O . ALA A 1 71 ? -0.806 -3.426 -6.471 1.00 93.81 71 ALA A O 1
ATOM 555 N N . TYR A 1 72 ? 0.986 -2.890 -7.701 1.00 95.12 72 TYR A N 1
ATOM 556 C CA . TYR A 1 72 ? 1.354 -1.762 -6.846 1.00 95.12 72 TYR A CA 1
ATOM 557 C C . TYR A 1 72 ? 0.322 -0.635 -6.866 1.00 95.12 72 TYR A C 1
ATOM 559 O O . TYR A 1 72 ? 0.146 0.035 -5.847 1.00 95.12 72 TYR A O 1
ATOM 567 N N . GLY A 1 73 ? -0.403 -0.455 -7.971 1.00 95.38 73 GLY A N 1
ATOM 568 C CA . GLY A 1 73 ? -1.550 0.442 -8.057 1.00 95.38 73 GLY A CA 1
ATOM 569 C C . GLY A 1 73 ? -2.669 0.076 -7.083 1.00 95.38 73 GLY A C 1
ATOM 570 O O . GLY A 1 73 ? -3.152 0.937 -6.340 1.00 95.38 73 GLY A O 1
ATOM 571 N N . HIS A 1 74 ? -3.034 -1.206 -7.017 1.00 95.56 74 HIS A N 1
ATOM 572 C CA . HIS A 1 74 ? -3.992 -1.707 -6.028 1.00 95.56 74 HIS A CA 1
ATOM 573 C C . HIS A 1 74 ? -3.478 -1.517 -4.599 1.00 95.56 74 HIS A C 1
ATOM 575 O O . HIS A 1 74 ? -4.195 -0.993 -3.747 1.00 95.56 74 HIS A O 1
ATOM 581 N N . ILE A 1 75 ? -2.213 -1.852 -4.338 1.00 96.06 75 ILE A N 1
ATOM 582 C CA . ILE A 1 75 ? -1.611 -1.708 -3.004 1.00 96.06 75 ILE A CA 1
ATOM 583 C C . ILE A 1 75 ? -1.561 -0.235 -2.575 1.00 96.06 75 ILE A C 1
ATOM 585 O O . ILE A 1 75 ? -1.830 0.073 -1.413 1.00 96.06 75 ILE A O 1
ATOM 589 N N . ALA A 1 76 ? -1.263 0.690 -3.491 1.00 96.50 76 ALA A N 1
ATOM 590 C CA . ALA A 1 76 ? -1.271 2.126 -3.227 1.00 96.50 76 ALA A CA 1
ATOM 591 C C . ALA A 1 76 ? -2.664 2.614 -2.797 1.00 96.50 76 ALA A C 1
ATOM 593 O O . ALA A 1 76 ? -2.789 3.326 -1.796 1.00 96.50 76 ALA A O 1
ATOM 594 N N . GLN A 1 77 ? -3.710 2.178 -3.507 1.00 96.38 77 GLN A N 1
ATOM 595 C CA . GLN A 1 77 ? -5.099 2.492 -3.171 1.00 96.38 77 GLN A CA 1
ATOM 596 C C . GLN A 1 77 ? -5.488 1.932 -1.794 1.00 96.38 77 GLN A C 1
ATOM 598 O O . GLN A 1 77 ? -6.008 2.661 -0.944 1.00 96.38 77 GLN A O 1
ATOM 603 N N . ILE A 1 78 ? -5.169 0.661 -1.544 1.00 96.56 78 ILE A N 1
ATOM 604 C CA . ILE A 1 78 ? -5.443 -0.016 -0.273 1.00 96.56 78 ILE A CA 1
ATOM 605 C C . ILE A 1 78 ? -4.706 0.6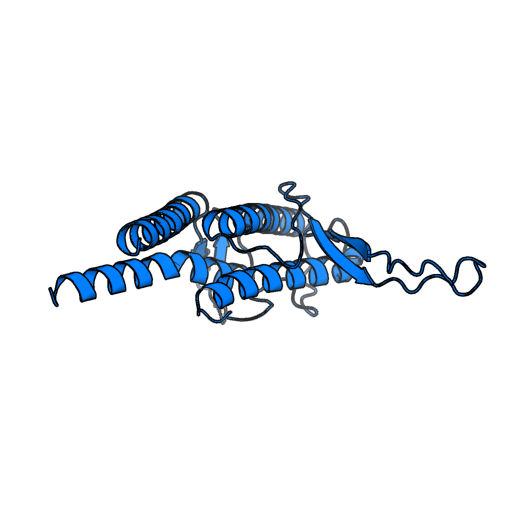62 0.880 1.00 96.56 78 ILE A C 1
ATOM 607 O O . ILE A 1 78 ? -5.283 0.847 1.945 1.00 96.56 78 ILE A O 1
ATOM 611 N N . CYS A 1 79 ? -3.453 1.080 0.686 1.00 96.94 79 CYS A N 1
ATOM 612 C CA . CYS A 1 79 ? -2.656 1.735 1.720 1.00 96.94 79 CYS A CA 1
ATOM 613 C C . CYS A 1 79 ? -3.325 3.022 2.230 1.00 96.94 79 CYS A C 1
ATOM 615 O O . CYS A 1 79 ? -3.395 3.245 3.440 1.00 96.94 79 CYS A O 1
ATOM 617 N N . ILE A 1 80 ? -3.882 3.838 1.329 1.00 96.88 80 ILE A N 1
ATOM 618 C CA . ILE A 1 80 ? -4.606 5.064 1.698 1.00 96.88 80 ILE A CA 1
ATOM 619 C C . ILE A 1 80 ? -5.931 4.740 2.383 1.00 96.88 80 ILE A C 1
ATOM 621 O O . ILE A 1 80 ? -6.274 5.374 3.381 1.00 96.88 80 ILE A O 1
ATOM 625 N N . GLN A 1 81 ? -6.666 3.744 1.883 1.00 97.00 81 GLN A N 1
ATOM 626 C CA . GLN A 1 81 ? -7.923 3.316 2.496 1.00 97.00 81 GLN A CA 1
ATOM 627 C C . GLN A 1 81 ? -7.696 2.755 3.902 1.00 97.00 81 GLN A C 1
ATOM 629 O O . GLN A 1 81 ? -8.395 3.151 4.830 1.00 97.00 81 GLN A O 1
ATOM 634 N N . LEU A 1 82 ? -6.675 1.917 4.094 1.00 96.88 82 LEU A N 1
ATOM 635 C CA . LEU A 1 82 ? -6.273 1.412 5.405 1.00 96.88 82 LEU A CA 1
ATOM 636 C C . LEU A 1 82 ? -5.883 2.548 6.344 1.00 96.88 82 LEU A C 1
ATOM 638 O O . LEU A 1 82 ? -6.374 2.590 7.465 1.00 96.88 82 LEU A O 1
ATOM 642 N N . ALA A 1 83 ? -5.058 3.492 5.890 1.00 96.88 83 ALA A N 1
ATOM 643 C CA . ALA A 1 83 ? -4.677 4.657 6.682 1.00 96.88 83 ALA A CA 1
ATOM 644 C C . ALA A 1 83 ? -5.891 5.481 7.138 1.00 96.88 83 ALA A C 1
ATOM 646 O O . ALA A 1 83 ? -5.960 5.889 8.297 1.00 96.88 83 ALA A O 1
ATOM 647 N N . ALA A 1 84 ? -6.873 5.679 6.255 1.00 96.81 84 ALA A N 1
ATOM 648 C CA . ALA A 1 84 ? -8.106 6.392 6.571 1.00 96.81 84 ALA A CA 1
ATOM 649 C C . ALA A 1 84 ? -9.021 5.603 7.527 1.00 96.81 84 ALA A C 1
ATOM 651 O O . ALA A 1 84 ? -9.557 6.172 8.476 1.00 96.81 84 ALA A O 1
ATOM 652 N N . ILE A 1 85 ? -9.187 4.295 7.304 1.00 96.19 85 ILE A N 1
ATOM 653 C CA . ILE A 1 85 ? -10.025 3.416 8.133 1.00 96.19 85 ILE A CA 1
ATOM 654 C C . ILE A 1 85 ? -9.429 3.269 9.535 1.00 96.19 85 ILE A C 1
ATOM 656 O O . ILE A 1 85 ? -10.147 3.377 10.528 1.00 96.19 85 ILE A O 1
ATOM 660 N N . LEU A 1 86 ? -8.123 3.026 9.619 1.00 94.81 86 LEU A N 1
ATOM 661 C CA . LEU A 1 86 ? -7.397 2.778 10.862 1.00 94.81 86 LEU A CA 1
ATOM 662 C C . LEU A 1 86 ? -6.966 4.062 11.579 1.00 94.81 86 LEU A C 1
ATOM 664 O O . LEU A 1 86 ? -6.556 3.990 12.735 1.00 94.81 86 LEU A O 1
ATOM 668 N N . ASP A 1 87 ? -7.143 5.222 10.937 1.00 95.12 87 ASP A N 1
ATOM 669 C CA . ASP A 1 87 ? -6.839 6.552 11.482 1.00 95.12 87 ASP A CA 1
ATOM 670 C C . ASP A 1 87 ? -5.346 6.741 11.787 1.00 95.12 87 ASP A C 1
ATOM 672 O O . ASP A 1 87 ? -4.937 7.250 12.831 1.00 95.12 87 ASP A O 1
ATOM 676 N N . VAL A 1 88 ? -4.514 6.303 10.842 1.00 96.25 88 VAL A N 1
ATOM 677 C CA . VAL A 1 88 ? -3.055 6.394 10.907 1.00 96.25 88 VAL A CA 1
ATOM 678 C C . VAL A 1 88 ? -2.577 7.356 9.829 1.00 96.25 88 VAL A C 1
ATOM 680 O O . VAL A 1 88 ? -2.784 7.134 8.638 1.00 96.25 88 VAL A O 1
ATOM 683 N N . ARG A 1 89 ? -1.885 8.431 10.221 1.00 95.81 89 ARG A N 1
ATOM 684 C CA . ARG A 1 89 ? -1.272 9.347 9.248 1.00 95.81 89 ARG A CA 1
ATOM 685 C C . ARG A 1 89 ? -0.016 8.737 8.644 1.00 95.81 89 ARG A C 1
ATOM 687 O O . ARG A 1 89 ? 0.979 8.580 9.345 1.00 95.81 89 ARG A O 1
ATOM 694 N N . LEU A 1 90 ? -0.049 8.450 7.346 1.00 95.44 90 LEU A N 1
ATOM 695 C CA . LEU A 1 90 ? 1.099 7.917 6.612 1.00 95.44 90 LEU A CA 1
ATOM 696 C C . LEU A 1 90 ? 2.265 8.908 6.601 1.00 95.44 90 LEU A C 1
ATOM 698 O O . LEU A 1 90 ? 2.083 10.093 6.316 1.00 95.44 90 LEU A O 1
ATOM 702 N N . ARG A 1 91 ? 3.470 8.406 6.881 1.00 94.88 91 ARG A N 1
ATOM 703 C CA . ARG A 1 91 ? 4.706 9.192 6.816 1.00 94.88 91 ARG A CA 1
ATOM 704 C C . ARG A 1 91 ? 5.045 9.611 5.388 1.00 94.88 91 ARG A C 1
ATOM 706 O O . ARG A 1 91 ? 5.473 10.744 5.179 1.00 94.88 91 ARG A O 1
ATOM 713 N N . TYR A 1 92 ? 4.854 8.703 4.435 1.00 96.00 92 TYR A N 1
ATOM 714 C CA . TYR A 1 92 ? 5.134 8.923 3.021 1.00 96.00 92 TYR A CA 1
ATOM 715 C C . TYR A 1 92 ? 3.803 9.045 2.270 1.00 96.00 92 TYR A C 1
ATOM 717 O O . TYR A 1 92 ? 3.085 8.051 2.157 1.00 96.00 92 TYR A O 1
ATOM 725 N N . PRO A 1 93 ? 3.397 10.231 1.786 1.00 95.56 93 PRO A N 1
ATOM 726 C CA . PRO A 1 93 ? 2.133 10.364 1.072 1.00 95.56 93 PRO A CA 1
ATOM 727 C C . PRO A 1 93 ? 2.104 9.494 -0.183 1.00 95.56 93 PRO A C 1
ATOM 729 O O . PRO A 1 93 ? 3.034 9.524 -0.989 1.00 95.56 93 PRO A O 1
ATOM 732 N N . VAL A 1 94 ? 1.016 8.751 -0.354 1.00 96.62 94 VAL A N 1
ATOM 733 C CA . VAL A 1 94 ? 0.771 7.920 -1.533 1.00 96.62 94 VAL A CA 1
ATOM 734 C C . VAL A 1 94 ? -0.173 8.675 -2.472 1.00 96.62 94 VAL A C 1
ATOM 736 O O . VAL A 1 94 ? -1.134 9.300 -2.024 1.00 96.62 94 VAL A O 1
ATOM 739 N N . CYS A 1 95 ? 0.111 8.632 -3.770 1.00 95.69 95 CYS A N 1
ATOM 740 C CA . CYS A 1 95 ? -0.715 9.189 -4.836 1.00 95.69 95 CYS A CA 1
ATOM 741 C C . CYS A 1 95 ? -1.192 8.036 -5.727 1.00 95.69 95 CYS A C 1
ATOM 743 O O . CYS A 1 95 ? -0.423 7.575 -6.577 1.00 95.69 95 CYS A O 1
ATOM 745 N N . PRO A 1 96 ? -2.418 7.531 -5.508 1.00 93.88 96 PRO A N 1
ATOM 746 C CA . PRO A 1 96 ? -2.937 6.401 -6.250 1.00 93.88 96 PRO A CA 1
ATOM 747 C C . PRO A 1 96 ? -3.379 6.889 -7.631 1.00 93.88 96 PRO A C 1
ATOM 749 O O . PRO A 1 96 ? -4.200 7.795 -7.755 1.00 93.88 96 PRO A O 1
ATOM 752 N N . SER A 1 97 ? -2.835 6.264 -8.664 1.00 93.94 97 SER A N 1
ATOM 753 C CA . SER A 1 97 ? -3.157 6.538 -10.066 1.00 93.94 97 SER A CA 1
ATOM 754 C C . SER A 1 97 ? -3.192 5.220 -10.844 1.00 93.94 97 SER A C 1
ATOM 756 O O . SER A 1 97 ? -2.615 5.114 -11.926 1.00 93.94 97 SER A O 1
ATOM 758 N N . LEU A 1 98 ? -3.818 4.189 -10.254 1.00 92.00 98 LEU A N 1
ATOM 759 C CA . LEU A 1 98 ? -3.843 2.813 -10.775 1.00 92.00 98 LEU A CA 1
ATOM 760 C C . LEU A 1 98 ? -2.414 2.340 -11.104 1.00 92.00 98 LEU A C 1
ATOM 762 O O . LEU A 1 98 ? -1.516 2.532 -10.280 1.00 92.00 98 LEU A O 1
ATOM 766 N N . SER A 1 99 ? -2.170 1.806 -12.302 1.00 93.94 99 SER A N 1
ATOM 767 C CA . SER A 1 99 ? -0.850 1.343 -12.751 1.00 93.94 99 SER A CA 1
ATOM 768 C C . SER A 1 99 ? 0.207 2.450 -12.867 1.00 93.94 99 SER A C 1
ATOM 770 O O . SER A 1 99 ? 1.364 2.171 -13.143 1.00 93.94 99 SER A O 1
ATOM 772 N N . ARG A 1 100 ? -0.145 3.723 -12.657 1.00 95.56 100 ARG A N 1
ATOM 773 C CA . ARG A 1 100 ? 0.807 4.846 -12.646 1.00 95.56 100 ARG A CA 1
ATOM 774 C C . ARG A 1 100 ? 0.898 5.518 -11.282 1.00 95.56 100 ARG A C 1
ATOM 776 O O . ARG A 1 100 ? 1.036 6.732 -11.197 1.00 95.56 100 ARG A O 1
ATOM 783 N N . SER A 1 101 ? 0.758 4.748 -10.207 1.00 96.94 101 SER A N 1
ATOM 784 C CA . SER A 1 101 ? 0.801 5.277 -8.840 1.00 96.94 101 SER A CA 1
ATOM 785 C C . SER A 1 101 ? 2.198 5.764 -8.438 1.00 96.94 101 SER A C 1
ATOM 787 O O . SER A 1 101 ? 3.218 5.246 -8.896 1.00 96.94 101 SER A O 1
ATOM 789 N N . TYR A 1 102 ? 2.241 6.744 -7.533 1.00 97.00 102 TYR A N 1
ATOM 790 C CA . TYR A 1 102 ? 3.473 7.339 -7.011 1.00 97.00 102 TYR A CA 1
ATOM 791 C C . TYR A 1 102 ? 3.460 7.381 -5.484 1.00 97.00 102 TYR A C 1
ATOM 793 O O . TYR A 1 102 ? 2.407 7.410 -4.843 1.00 97.00 102 TYR A O 1
ATOM 801 N N . ILE A 1 103 ? 4.645 7.455 -4.889 1.00 96.75 103 ILE A N 1
ATOM 802 C CA . ILE A 1 103 ? 4.832 7.720 -3.464 1.00 96.75 103 ILE A CA 1
ATOM 803 C C . ILE A 1 103 ? 5.820 8.859 -3.267 1.00 96.75 103 ILE A C 1
ATOM 805 O O . ILE A 1 103 ? 6.735 9.055 -4.063 1.00 96.75 103 ILE A O 1
ATOM 809 N N . CYS A 1 104 ? 5.611 9.646 -2.220 1.00 95.56 104 CYS A N 1
ATOM 810 C CA . CYS A 1 104 ? 6.357 10.871 -1.995 1.00 95.56 104 CYS A CA 1
ATOM 811 C C . CYS A 1 104 ? 7.220 10.790 -0.744 1.00 95.56 104 CYS A C 1
ATOM 813 O O . CYS A 1 104 ? 6.770 10.305 0.294 1.00 95.56 104 CYS A O 1
ATOM 815 N N . ASP A 1 105 ? 8.415 11.370 -0.822 1.00 94.00 105 ASP A N 1
ATOM 816 C CA . ASP A 1 105 ? 9.248 11.641 0.346 1.00 94.00 105 ASP A CA 1
ATOM 817 C C . ASP A 1 105 ? 9.571 13.133 0.454 1.00 94.00 105 ASP A C 1
ATOM 819 O O . ASP A 1 105 ? 9.781 13.828 -0.546 1.00 94.00 105 ASP A O 1
ATOM 823 N N . PHE A 1 106 ? 9.613 13.627 1.687 1.00 87.44 106 PHE A N 1
ATOM 824 C CA . PHE A 1 106 ? 9.915 15.015 1.995 1.00 87.44 106 PHE A CA 1
ATOM 825 C C . PHE A 1 106 ? 11.359 15.140 2.456 1.00 87.44 106 PHE A C 1
ATOM 827 O O . PHE A 1 106 ? 11.716 14.782 3.578 1.00 87.44 106 PHE A O 1
ATOM 834 N N . HIS A 1 107 ? 12.184 15.731 1.600 1.00 77.44 107 HIS A N 1
ATOM 835 C CA . HIS A 1 107 ? 13.580 15.982 1.911 1.00 77.44 107 HIS A CA 1
ATOM 836 C C . HIS A 1 107 ? 13.774 17.416 2.393 1.00 77.44 107 HIS A C 1
ATOM 838 O O . HIS A 1 107 ? 13.219 18.375 1.854 1.00 77.44 107 HIS A O 1
ATOM 844 N N . GLN A 1 108 ? 14.607 17.558 3.420 1.00 66.25 108 GLN A N 1
ATOM 845 C CA . GLN A 1 108 ? 15.069 18.853 3.895 1.00 66.25 108 GLN A CA 1
ATOM 846 C C . GLN A 1 108 ? 16.129 19.371 2.923 1.00 66.25 108 GLN A C 1
ATOM 848 O O . GLN A 1 108 ? 17.266 18.898 2.941 1.00 66.25 108 GLN A O 1
ATOM 853 N N . VAL A 1 109 ? 15.781 20.340 2.081 1.00 59.62 109 VAL A N 1
ATOM 854 C CA . VAL A 1 109 ? 16.770 20.980 1.213 1.00 59.62 109 VAL A CA 1
ATOM 855 C C . VAL A 1 109 ? 17.474 22.069 2.012 1.00 59.62 109 VAL A C 1
ATOM 857 O O . VAL A 1 109 ? 16.838 22.944 2.600 1.00 59.62 109 VAL A O 1
ATOM 860 N N . LYS A 1 110 ? 18.809 22.003 2.072 1.00 57.97 110 LYS A N 1
ATOM 861 C CA . LYS A 1 110 ? 19.597 23.123 2.591 1.00 57.97 110 LYS A CA 1
ATOM 862 C C . LYS A 1 110 ? 19.437 24.284 1.603 1.00 57.97 110 LYS A C 1
ATOM 864 O O . LYS A 1 110 ? 19.662 24.061 0.411 1.00 57.97 110 LYS A O 1
ATOM 869 N N . PRO A 1 111 ? 19.055 25.491 2.049 1.00 55.41 111 PRO A N 1
ATOM 870 C CA . PRO A 1 111 ? 19.035 26.644 1.160 1.00 55.41 111 PRO A CA 1
ATOM 871 C C . PRO A 1 111 ? 20.417 26.804 0.517 1.00 55.41 111 PRO A C 1
ATOM 873 O O . PRO A 1 111 ? 21.441 26.611 1.179 1.00 55.41 111 PRO A O 1
ATOM 876 N N . LYS A 1 112 ? 20.449 27.090 -0.791 1.00 56.00 112 LYS A N 1
ATOM 877 C CA . LYS A 1 112 ? 21.700 27.353 -1.511 1.00 56.00 112 LYS A CA 1
ATOM 878 C C . LYS A 1 112 ? 22.424 28.495 -0.794 1.00 56.00 112 LYS A C 1
ATOM 880 O O . LYS A 1 112 ? 21.864 29.578 -0.649 1.00 56.00 112 LYS A O 1
ATOM 885 N N . ALA A 1 113 ? 23.646 28.244 -0.329 1.00 51.31 113 ALA A N 1
ATOM 886 C CA . ALA A 1 113 ? 24.476 29.270 0.289 1.00 51.31 113 ALA A CA 1
ATOM 887 C C . ALA A 1 113 ? 24.763 30.356 -0.763 1.00 51.31 113 ALA A C 1
ATOM 889 O O . ALA A 1 113 ? 25.467 30.088 -1.734 1.00 51.31 113 ALA A O 1
ATOM 890 N N . GLY A 1 114 ? 24.157 31.540 -0.619 1.00 53.94 114 GLY A N 1
ATOM 891 C CA . GLY A 1 114 ? 24.384 32.662 -1.538 1.00 53.94 114 GLY A CA 1
ATOM 892 C C . GLY A 1 114 ? 23.254 33.688 -1.676 1.00 53.94 114 GLY A C 1
ATOM 893 O O . GLY A 1 114 ? 23.525 34.790 -2.135 1.00 53.94 114 GLY A O 1
ATOM 894 N N . SER A 1 115 ? 22.011 33.391 -1.277 1.00 51.81 115 SER A N 1
ATOM 895 C CA . SER A 1 115 ? 20.938 34.402 -1.250 1.00 51.81 115 SER A CA 1
ATOM 896 C C . SER A 1 115 ? 20.893 35.101 0.113 1.00 51.81 115 SER A C 1
ATOM 898 O O . SER A 1 115 ? 20.810 34.428 1.139 1.00 51.81 115 SER A O 1
ATOM 900 N N . ALA A 1 116 ? 20.941 36.435 0.116 1.00 51.00 116 ALA A N 1
ATOM 901 C CA . ALA A 1 116 ? 21.127 37.307 1.284 1.00 51.00 116 ALA A CA 1
ATOM 902 C C . ALA A 1 116 ? 20.009 37.273 2.357 1.00 51.00 116 ALA A C 1
ATOM 904 O O . ALA A 1 116 ? 20.117 37.956 3.370 1.00 51.00 116 ALA A O 1
ATOM 905 N N . ASP A 1 117 ? 18.984 36.432 2.207 1.00 49.75 117 ASP A N 1
ATOM 906 C CA . ASP A 1 117 ? 17.829 36.351 3.114 1.00 49.75 117 ASP A CA 1
ATOM 907 C C . ASP A 1 117 ? 18.000 35.305 4.235 1.00 49.75 117 ASP A C 1
ATOM 909 O O . ASP A 1 117 ? 17.066 34.604 4.627 1.00 49.75 117 ASP A O 1
ATOM 913 N N . ALA A 1 118 ? 19.213 35.187 4.784 1.00 50.03 118 ALA A N 1
ATOM 914 C CA . ALA A 1 118 ? 19.572 34.190 5.801 1.00 50.03 118 ALA A CA 1
ATOM 915 C C . ALA A 1 118 ? 18.831 34.344 7.153 1.00 50.03 118 ALA A C 1
ATOM 917 O O . ALA A 1 118 ? 18.930 33.465 8.009 1.00 50.03 118 ALA A O 1
ATOM 918 N N . ALA A 1 119 ? 18.074 35.430 7.355 1.00 49.44 119 ALA A N 1
ATOM 919 C CA . ALA A 1 119 ? 17.362 35.721 8.603 1.00 49.44 119 ALA A CA 1
ATOM 920 C C . ALA A 1 119 ? 15.932 35.139 8.674 1.00 49.44 119 ALA A C 1
ATOM 922 O O . ALA A 1 119 ? 15.377 35.025 9.764 1.00 49.44 119 ALA A O 1
ATOM 923 N N . ALA A 1 120 ? 15.345 34.709 7.550 1.00 52.78 120 ALA A N 1
ATOM 924 C CA . ALA A 1 120 ? 14.026 34.066 7.500 1.00 52.78 120 ALA A CA 1
ATOM 925 C C . ALA A 1 120 ? 14.159 32.599 7.058 1.00 52.78 120 ALA A C 1
ATOM 927 O O . ALA A 1 120 ? 13.606 32.170 6.048 1.00 52.78 120 ALA A O 1
ATOM 928 N N . MET A 1 121 ? 14.943 31.820 7.808 1.00 52.19 121 MET A N 1
ATOM 929 C CA . MET A 1 121 ? 15.311 30.432 7.500 1.00 52.19 121 MET A CA 1
ATOM 930 C C . MET A 1 121 ? 14.119 29.462 7.659 1.00 52.19 121 MET A C 1
ATOM 932 O O . MET A 1 121 ? 14.095 28.606 8.546 1.00 52.19 121 MET A O 1
ATOM 936 N N . LYS A 1 122 ? 13.101 29.567 6.798 1.00 54.69 122 LYS A N 1
ATOM 937 C CA . LYS A 1 122 ? 12.078 28.526 6.654 1.00 54.69 122 LYS A CA 1
ATOM 938 C C . LYS A 1 122 ? 12.724 27.361 5.911 1.00 54.69 122 LYS A C 1
ATOM 940 O O . LYS A 1 122 ? 13.050 27.458 4.733 1.00 54.69 122 LYS A O 1
ATOM 945 N N . LYS A 1 123 ? 12.944 26.258 6.620 1.00 57.50 123 LYS A N 1
ATOM 946 C CA . LYS A 1 123 ? 13.395 24.989 6.042 1.00 57.50 123 LYS A CA 1
ATOM 947 C C . LYS A 1 123 ? 12.317 24.511 5.059 1.00 57.50 123 LYS A C 1
ATOM 949 O O . LYS A 1 123 ? 11.292 23.976 5.477 1.00 57.50 123 LYS A O 1
ATOM 954 N N . THR A 1 124 ? 12.488 24.790 3.769 1.00 64.12 124 THR A N 1
ATOM 955 C CA . THR A 1 124 ? 11.520 24.378 2.747 1.00 64.12 124 THR A CA 1
ATOM 956 C C . THR A 1 124 ? 11.683 22.882 2.505 1.00 64.12 124 THR A C 1
ATOM 958 O O . THR A 1 124 ? 12.732 22.425 2.052 1.00 64.12 124 THR A O 1
ATOM 961 N N . LEU A 1 125 ? 10.652 22.108 2.844 1.00 74.38 125 LEU A N 1
ATOM 962 C CA . LEU A 1 125 ? 10.575 20.696 2.486 1.00 74.38 125 LEU A CA 1
ATOM 963 C C . LEU A 1 125 ? 10.309 20.585 0.987 1.00 74.38 125 LEU A C 1
ATOM 965 O O . LEU A 1 125 ? 9.317 21.120 0.493 1.00 74.38 125 LEU A O 1
ATOM 969 N N . THR A 1 126 ? 11.171 19.875 0.268 1.00 83.56 126 THR A N 1
ATOM 970 C CA . THR A 1 126 ? 10.915 19.527 -1.131 1.00 83.56 126 THR A CA 1
ATOM 971 C C . THR A 1 126 ? 10.275 18.151 -1.180 1.00 83.56 126 THR A C 1
ATOM 973 O O . THR A 1 126 ? 10.806 17.186 -0.626 1.00 83.56 126 THR A O 1
ATOM 976 N N . ARG A 1 127 ? 9.117 18.077 -1.835 1.00 87.56 127 ARG A N 1
ATOM 977 C CA . ARG A 1 127 ? 8.421 16.828 -2.129 1.00 87.56 127 ARG A CA 1
ATOM 978 C C . ARG A 1 127 ? 9.055 16.198 -3.364 1.00 87.56 127 ARG A C 1
ATOM 980 O O . ARG A 1 127 ? 9.086 16.833 -4.414 1.00 87.56 127 ARG A O 1
ATOM 987 N N . ILE A 1 128 ? 9.560 14.979 -3.226 1.00 92.50 128 ILE A N 1
ATOM 988 C CA . ILE A 1 128 ? 10.102 14.189 -4.334 1.00 92.50 128 ILE A CA 1
ATOM 989 C C . ILE A 1 128 ? 9.169 13.007 -4.562 1.00 92.50 128 ILE A C 1
ATOM 991 O O . ILE A 1 128 ? 8.797 12.331 -3.605 1.00 92.50 128 ILE A O 1
ATOM 995 N N . GLU A 1 129 ? 8.788 12.781 -5.816 1.00 94.31 129 GLU A N 1
ATOM 996 C CA . GLU A 1 129 ? 7.896 11.695 -6.218 1.00 94.31 129 GLU A CA 1
ATOM 997 C C . GLU A 1 129 ? 8.705 10.514 -6.761 1.00 94.31 129 GLU A C 1
ATOM 999 O O . GLU A 1 129 ? 9.631 10.682 -7.560 1.00 94.31 129 GLU A O 1
ATOM 1004 N N . PHE A 1 130 ? 8.342 9.312 -6.326 1.00 95.31 130 PHE A N 1
ATOM 1005 C CA . PHE A 1 130 ? 8.935 8.052 -6.746 1.00 95.31 130 PHE A CA 1
ATOM 1006 C C . PHE A 1 130 ? 7.847 7.180 -7.379 1.00 95.31 130 PHE A C 1
ATOM 1008 O O . PHE A 1 130 ? 6.810 6.961 -6.745 1.00 95.31 130 PHE A O 1
ATOM 1015 N N . PRO A 1 131 ? 8.041 6.705 -8.621 1.00 95.50 131 PRO A N 1
ATOM 1016 C CA . PRO A 1 131 ? 7.057 5.872 -9.297 1.00 95.50 131 PRO A CA 1
ATOM 1017 C C . PRO A 1 131 ? 6.979 4.491 -8.641 1.00 95.50 131 PRO A C 1
ATOM 1019 O O . PRO A 1 131 ? 7.993 3.932 -8.227 1.00 95.50 131 PRO A O 1
ATOM 1022 N N . LEU A 1 132 ? 5.772 3.933 -8.576 1.00 94.62 132 LEU A N 1
ATOM 1023 C CA . LEU A 1 132 ? 5.517 2.540 -8.188 1.00 94.62 132 LEU A CA 1
ATOM 1024 C C . LEU A 1 132 ? 5.351 1.629 -9.416 1.00 94.62 132 LEU A C 1
ATOM 1026 O O . LEU A 1 132 ? 4.713 0.587 -9.347 1.00 94.62 132 LEU A O 1
ATOM 1030 N N . PHE A 1 133 ? 5.925 2.045 -10.539 1.00 93.56 133 PHE A N 1
ATOM 1031 C CA . PHE A 1 133 ? 5.966 1.334 -11.809 1.00 93.56 133 PHE A CA 1
ATOM 1032 C C . PHE A 1 133 ? 7.310 1.624 -12.490 1.00 93.56 133 PHE A C 1
ATOM 1034 O O . PHE A 1 133 ? 8.047 2.528 -12.076 1.00 93.56 133 PHE A O 1
ATOM 1041 N N . MET A 1 134 ? 7.630 0.875 -13.541 1.00 90.75 134 MET A N 1
ATOM 1042 C CA . MET A 1 134 ? 8.817 1.098 -14.363 1.00 90.75 134 MET A CA 1
ATOM 1043 C C . MET A 1 134 ? 8.415 1.196 -15.833 1.00 90.75 134 MET A C 1
ATOM 1045 O O . MET A 1 134 ? 7.897 0.229 -16.376 1.00 90.75 134 MET A O 1
ATOM 1049 N N . ASP A 1 135 ? 8.706 2.327 -16.480 1.00 86.31 135 ASP A N 1
ATOM 1050 C CA . ASP A 1 135 ? 8.595 2.450 -17.944 1.00 86.31 135 ASP A CA 1
ATOM 1051 C C . ASP A 1 135 ? 9.889 1.941 -18.626 1.00 86.31 135 ASP A C 1
ATOM 1053 O O . ASP A 1 135 ? 9.878 1.483 -19.767 1.00 86.31 135 ASP A O 1
ATOM 1057 N N . SER A 1 136 ? 11.030 2.012 -17.923 1.00 83.12 136 SER A N 1
ATOM 1058 C CA . SER A 1 136 ? 12.344 1.613 -18.434 1.00 83.12 136 SER A CA 1
ATOM 1059 C C . SER A 1 136 ? 13.210 0.914 -17.372 1.00 83.12 136 SER A C 1
ATOM 1061 O O . SER A 1 136 ? 13.086 1.205 -16.176 1.00 83.12 136 SER A O 1
ATOM 1063 N N . PRO A 1 137 ? 14.176 0.054 -17.760 1.00 80.12 137 PRO A N 1
ATOM 1064 C CA . PRO A 1 137 ? 15.130 -0.532 -16.815 1.00 80.12 137 PRO A CA 1
ATOM 1065 C C . PRO A 1 137 ? 15.958 0.500 -16.033 1.00 80.12 137 PRO A C 1
ATOM 1067 O O . PRO A 1 137 ? 16.388 0.210 -14.915 1.00 80.12 137 PRO A O 1
ATOM 1070 N N . SER A 1 138 ? 16.168 1.703 -16.582 1.00 83.69 138 SER A N 1
ATOM 1071 C CA . SER A 1 138 ? 16.875 2.801 -15.907 1.00 83.69 138 SER A CA 1
ATOM 1072 C C . SER A 1 138 ? 16.108 3.396 -14.722 1.00 83.69 138 SER A C 1
ATOM 1074 O O . SER A 1 138 ? 16.730 3.951 -13.815 1.00 83.69 138 SER A O 1
ATOM 1076 N N . ASP A 1 139 ? 14.783 3.229 -14.665 1.00 86.81 139 ASP A N 1
ATOM 1077 C CA . ASP A 1 139 ? 13.955 3.718 -13.555 1.00 86.81 139 ASP A CA 1
ATOM 1078 C C . ASP A 1 139 ? 14.002 2.806 -12.321 1.00 86.81 139 ASP A C 1
ATOM 1080 O O . ASP A 1 139 ? 13.505 3.173 -11.253 1.00 86.81 139 ASP A O 1
ATOM 1084 N N . ARG A 1 140 ? 14.667 1.645 -12.425 1.00 87.00 140 ARG A N 1
ATOM 1085 C CA . ARG A 1 140 ? 14.741 0.608 -11.384 1.00 87.00 140 ARG A CA 1
ATOM 1086 C C . ARG A 1 140 ? 15.127 1.145 -10.013 1.00 87.00 140 ARG A C 1
ATOM 1088 O O . ARG A 1 140 ? 14.552 0.714 -9.018 1.00 87.00 140 ARG A O 1
ATOM 1095 N N . THR A 1 141 ? 16.083 2.068 -9.934 1.00 89.88 141 THR A N 1
ATOM 1096 C CA . THR A 1 141 ? 16.532 2.622 -8.647 1.00 89.88 141 THR A CA 1
ATOM 1097 C C . THR A 1 141 ? 15.429 3.442 -7.981 1.00 89.88 141 THR A C 1
ATOM 1099 O O . THR A 1 141 ? 15.167 3.267 -6.791 1.00 89.88 141 THR A O 1
ATOM 1102 N N . LYS A 1 142 ? 14.744 4.304 -8.746 1.00 91.56 142 LYS A N 1
ATOM 1103 C CA . LYS A 1 142 ? 13.638 5.126 -8.233 1.00 91.56 142 LYS A CA 1
ATOM 1104 C C . LYS A 1 142 ? 12.435 4.260 -7.870 1.00 91.56 142 LYS A C 1
ATOM 1106 O O . LYS A 1 142 ? 11.856 4.464 -6.809 1.00 91.56 142 LYS A O 1
ATOM 1111 N N . TYR A 1 143 ? 12.121 3.278 -8.710 1.00 92.12 143 TYR A N 1
ATOM 1112 C CA . TYR A 1 143 ? 11.059 2.307 -8.470 1.00 92.12 143 TYR A CA 1
ATOM 1113 C C . TYR A 1 143 ? 11.305 1.468 -7.212 1.00 92.12 143 TYR A C 1
ATOM 1115 O O . TYR A 1 143 ? 10.473 1.449 -6.309 1.00 92.12 143 TYR A O 1
ATOM 1123 N N . THR A 1 144 ? 12.482 0.843 -7.095 1.00 91.81 144 THR A N 1
ATOM 1124 C CA . THR A 1 144 ? 12.866 0.048 -5.912 1.00 91.81 144 THR A CA 1
ATOM 1125 C C . THR A 1 144 ? 12.766 0.881 -4.635 1.00 91.81 144 THR A C 1
ATOM 1127 O O . THR A 1 144 ? 12.280 0.400 -3.611 1.00 91.81 144 THR A O 1
ATOM 1130 N N . TYR A 1 145 ? 13.188 2.147 -4.694 1.00 93.44 145 TYR A N 1
ATOM 1131 C CA . TYR A 1 145 ? 13.052 3.059 -3.565 1.00 93.44 145 TYR A CA 1
ATOM 1132 C C . TYR A 1 145 ? 11.585 3.401 -3.264 1.00 93.44 145 TYR A C 1
ATOM 1134 O O . TYR A 1 145 ? 11.185 3.358 -2.103 1.00 93.44 145 TYR A O 1
ATOM 1142 N N . GLY A 1 146 ? 10.756 3.651 -4.281 1.00 94.56 146 GLY A N 1
ATOM 1143 C CA . GLY A 1 146 ? 9.314 3.849 -4.119 1.00 94.56 146 GLY A CA 1
ATOM 1144 C C . GLY A 1 146 ? 8.633 2.662 -3.426 1.00 94.56 146 GLY A C 1
ATOM 1145 O O . GLY A 1 146 ? 7.933 2.837 -2.428 1.00 94.56 146 GLY A O 1
ATOM 1146 N N . VAL A 1 147 ? 8.911 1.436 -3.872 1.00 94.25 147 VAL A N 1
ATOM 1147 C CA . VAL A 1 147 ? 8.393 0.209 -3.240 1.00 94.25 147 VAL A CA 1
ATOM 1148 C C . VAL A 1 147 ? 8.864 0.071 -1.788 1.00 94.25 147 VAL A C 1
ATOM 1150 O O . VAL A 1 147 ? 8.090 -0.327 -0.912 1.00 94.25 147 VAL A O 1
ATOM 1153 N N . PHE A 1 148 ? 10.117 0.429 -1.499 1.00 94.06 148 PHE A N 1
ATOM 1154 C CA . PHE A 1 148 ? 10.635 0.451 -0.131 1.00 94.06 148 PHE A CA 1
ATOM 1155 C C . PHE A 1 148 ? 9.870 1.446 0.757 1.00 94.06 148 PHE A C 1
ATOM 1157 O O . PHE A 1 148 ? 9.476 1.091 1.870 1.00 94.06 148 PHE A O 1
ATOM 1164 N N . LEU A 1 149 ? 9.611 2.664 0.273 1.00 95.50 149 LEU A N 1
ATOM 1165 C CA . LEU A 1 149 ? 8.822 3.664 1.002 1.00 95.50 149 LEU A CA 1
ATOM 1166 C C . LEU A 1 149 ? 7.385 3.185 1.251 1.00 95.50 149 LEU A C 1
ATOM 1168 O O . LEU A 1 149 ? 6.845 3.378 2.341 1.00 95.50 149 LEU A O 1
ATOM 1172 N N . LEU A 1 150 ? 6.780 2.505 0.273 1.00 95.94 150 LEU A N 1
ATOM 1173 C CA . LEU A 1 150 ? 5.443 1.932 0.414 1.00 95.94 150 LEU A CA 1
ATOM 1174 C C . LEU A 1 150 ? 5.428 0.857 1.506 1.00 95.94 150 LEU A C 1
ATOM 1176 O O . LEU A 1 150 ? 4.559 0.867 2.375 1.00 95.94 150 LEU A O 1
ATOM 1180 N N . ASN A 1 151 ? 6.440 -0.012 1.533 1.00 95.88 151 ASN A N 1
ATOM 1181 C CA . ASN A 1 151 ? 6.606 -0.982 2.611 1.00 95.88 151 ASN A CA 1
ATOM 1182 C C . ASN A 1 151 ? 6.814 -0.314 3.973 1.00 95.88 151 ASN A C 1
ATOM 1184 O O . ASN A 1 151 ? 6.320 -0.829 4.972 1.00 95.88 151 ASN A O 1
ATOM 1188 N N . LYS A 1 152 ? 7.467 0.852 4.035 1.00 96.06 152 LYS A N 1
ATOM 1189 C CA . LYS A 1 152 ? 7.570 1.618 5.284 1.00 96.06 152 LYS A CA 1
ATOM 1190 C C . LYS A 1 152 ? 6.232 2.170 5.766 1.00 96.06 152 LYS A C 1
ATOM 1192 O O . LYS A 1 152 ? 6.005 2.189 6.973 1.00 96.06 152 LYS A O 1
ATOM 1197 N N . ASN A 1 153 ? 5.329 2.548 4.866 1.00 97.25 153 ASN A N 1
ATOM 1198 C CA . ASN A 1 153 ? 3.955 2.877 5.249 1.00 97.25 153 ASN A CA 1
ATOM 1199 C C . ASN A 1 153 ? 3.187 1.649 5.764 1.00 97.25 153 ASN A C 1
ATOM 1201 O O . ASN A 1 153 ? 2.491 1.752 6.771 1.00 97.25 153 ASN A O 1
ATOM 1205 N N . LEU A 1 154 ? 3.324 0.485 5.118 1.00 96.69 154 LEU A N 1
ATOM 1206 C CA . LEU A 1 154 ? 2.691 -0.755 5.592 1.00 96.69 154 LEU A CA 1
ATOM 1207 C C . LEU A 1 154 ? 3.235 -1.186 6.963 1.00 96.69 154 LEU A C 1
ATOM 1209 O O . LEU A 1 154 ? 2.468 -1.553 7.848 1.00 96.69 154 LEU A O 1
ATOM 1213 N N . GLU A 1 155 ? 4.549 -1.081 7.167 1.00 96.56 155 GLU A N 1
ATOM 1214 C CA . GLU A 1 155 ? 5.200 -1.305 8.460 1.00 96.56 155 GLU A CA 1
ATOM 1215 C C . GLU A 1 155 ? 4.676 -0.330 9.522 1.00 96.56 155 GLU A C 1
ATOM 1217 O O . GLU A 1 155 ? 4.391 -0.739 10.644 1.00 96.56 155 GLU A O 1
ATOM 1222 N N . GLN A 1 156 ? 4.479 0.944 9.171 1.00 96.81 156 GLN A N 1
ATOM 1223 C CA . GLN A 1 156 ? 3.876 1.924 10.072 1.00 96.81 156 GLN A CA 1
ATOM 1224 C C . GLN A 1 156 ? 2.443 1.536 10.471 1.00 96.81 156 GLN A C 1
ATOM 1226 O O . GLN A 1 156 ? 2.105 1.634 11.649 1.00 96.81 156 GLN A O 1
ATOM 1231 N N . LEU A 1 157 ? 1.615 1.093 9.519 1.00 96.38 157 LEU A N 1
ATOM 1232 C CA . LEU A 1 157 ? 0.248 0.633 9.790 1.00 96.38 157 LEU A CA 1
ATOM 1233 C C . LEU A 1 157 ? 0.239 -0.582 10.726 1.00 96.38 157 LEU A C 1
ATOM 1235 O O . LEU A 1 157 ? -0.522 -0.602 11.689 1.00 96.38 157 LEU A O 1
ATOM 1239 N N . LEU A 1 158 ? 1.113 -1.562 10.488 1.00 95.88 158 LEU A N 1
ATOM 1240 C CA . LEU A 1 158 ? 1.273 -2.726 11.364 1.00 95.88 158 LEU A CA 1
ATOM 1241 C C . LEU A 1 158 ? 1.697 -2.308 12.780 1.00 95.88 158 LEU A C 1
ATOM 1243 O O . LEU A 1 158 ? 1.035 -2.667 13.757 1.00 95.88 158 LEU A O 1
ATOM 1247 N N . ASN A 1 159 ? 2.742 -1.484 12.887 1.00 95.88 159 ASN A N 1
ATOM 1248 C CA . ASN A 1 159 ? 3.285 -1.036 14.169 1.00 95.88 159 ASN A CA 1
ATOM 1249 C C . ASN A 1 159 ? 2.265 -0.218 14.977 1.00 95.88 159 ASN A C 1
ATOM 1251 O O . ASN A 1 159 ? 2.207 -0.354 16.198 1.00 95.88 159 ASN A O 1
ATOM 1255 N N . ALA A 1 160 ? 1.428 0.593 14.317 1.00 94.50 160 ALA A N 1
ATOM 1256 C CA . ALA A 1 160 ? 0.363 1.360 14.969 1.00 94.50 160 ALA A CA 1
ATOM 1257 C C . ALA A 1 160 ? -0.677 0.473 15.684 1.00 94.50 160 ALA A C 1
ATOM 1259 O O . ALA A 1 160 ? -1.360 0.941 16.594 1.00 94.50 160 ALA A O 1
ATOM 1260 N N . HIS A 1 161 ? -0.766 -0.807 15.309 1.00 91.75 161 HIS A N 1
ATOM 1261 C CA . HIS A 1 161 ? -1.656 -1.801 15.910 1.00 91.75 161 HIS A CA 1
ATOM 1262 C C . HIS A 1 161 ? -0.908 -2.941 16.618 1.00 91.75 161 HIS A C 1
ATOM 1264 O O . HIS A 1 161 ? -1.489 -3.995 16.862 1.00 91.75 161 HIS A O 1
ATOM 1270 N N . GLY A 1 162 ? 0.369 -2.741 16.967 1.00 92.06 162 GLY A N 1
ATOM 1271 C CA . GLY A 1 162 ? 1.156 -3.712 17.738 1.00 92.06 162 GLY A CA 1
ATOM 1272 C C . GLY A 1 162 ? 1.607 -4.946 16.949 1.00 92.06 162 GLY A C 1
ATOM 1273 O O . GLY A 1 162 ? 2.018 -5.939 17.545 1.00 92.06 162 GLY A O 1
ATOM 1274 N N . LEU A 1 163 ? 1.544 -4.904 15.618 1.00 93.62 163 LEU A N 1
ATOM 1275 C CA . LEU A 1 163 ? 1.983 -5.985 14.740 1.00 93.62 163 LEU A CA 1
ATOM 1276 C C . LEU A 1 163 ? 3.349 -5.650 14.140 1.00 93.62 163 LEU A C 1
ATOM 1278 O O . LEU A 1 163 ? 3.606 -4.512 13.767 1.00 93.62 163 LEU A O 1
ATOM 1282 N N . SER A 1 164 ? 4.211 -6.652 13.981 1.00 93.38 164 SER A N 1
ATOM 1283 C CA . SER A 1 164 ? 5.497 -6.486 13.294 1.00 93.38 164 SER A CA 1
ATOM 1284 C C . SER A 1 164 ? 5.396 -6.845 11.812 1.00 93.38 164 SER A C 1
ATOM 1286 O O . SER A 1 164 ? 4.734 -7.822 11.449 1.00 93.38 164 SER A O 1
ATOM 1288 N N . ALA A 1 165 ? 6.084 -6.079 10.964 1.00 93.25 165 ALA A N 1
ATOM 1289 C CA . ALA A 1 165 ? 6.252 -6.395 9.548 1.00 93.25 165 ALA A CA 1
ATOM 1290 C C . ALA A 1 165 ? 7.116 -7.646 9.338 1.00 93.25 165 ALA A C 1
ATOM 1292 O O . ALA A 1 165 ? 8.046 -7.910 10.097 1.00 93.25 165 ALA A O 1
ATOM 1293 N N . VAL A 1 166 ? 6.824 -8.391 8.271 1.00 90.56 166 VAL A N 1
ATOM 1294 C CA . VAL A 1 166 ? 7.616 -9.551 7.829 1.00 90.56 166 VAL A CA 1
ATOM 1295 C C . VAL A 1 166 ? 8.966 -9.087 7.277 1.00 90.56 166 VAL A C 1
ATOM 1297 O O . VAL A 1 166 ? 9.997 -9.712 7.498 1.00 90.56 166 VAL A O 1
ATOM 1300 N N . GLY A 1 167 ? 8.974 -7.955 6.572 1.00 86.56 167 GLY 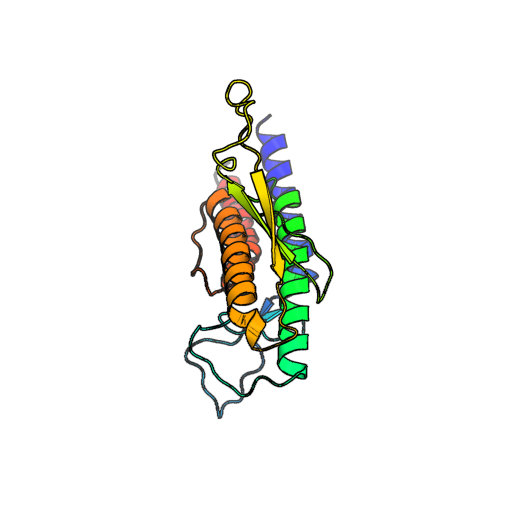A N 1
ATOM 1301 C CA . GLY A 1 167 ? 10.192 -7.281 6.133 1.00 86.56 167 GLY A CA 1
ATOM 1302 C C . GLY A 1 167 ? 9.935 -6.257 5.026 1.00 86.56 167 GLY A C 1
ATOM 1303 O O . GLY A 1 167 ? 8.843 -6.222 4.464 1.00 86.56 167 GLY A O 1
ATOM 1304 N N . PRO A 1 168 ? 10.941 -5.448 4.654 1.00 85.19 168 PRO A N 1
ATOM 1305 C CA . PRO A 1 168 ? 10.777 -4.302 3.749 1.00 85.19 168 PRO A CA 1
ATOM 1306 C C . PRO A 1 168 ? 10.547 -4.673 2.277 1.00 85.19 168 PRO A C 1
ATOM 1308 O O . PRO A 1 168 ? 10.286 -3.798 1.461 1.00 85.19 168 PRO A O 1
ATOM 1311 N N . ARG A 1 169 ? 10.694 -5.954 1.936 1.00 84.94 169 ARG A N 1
ATOM 1312 C CA . ARG A 1 169 ? 10.486 -6.513 0.593 1.00 84.94 169 ARG A CA 1
ATOM 1313 C C . ARG A 1 169 ? 9.197 -7.337 0.487 1.00 84.94 169 ARG A C 1
ATOM 1315 O O . ARG A 1 169 ? 8.790 -7.736 -0.589 1.00 84.94 169 ARG A O 1
ATOM 1322 N N . HIS A 1 170 ? 8.532 -7.581 1.609 1.00 89.00 170 HIS A N 1
ATOM 1323 C CA . HIS A 1 170 ? 7.417 -8.513 1.702 1.00 89.00 170 HIS A CA 1
ATOM 1324 C C . HIS A 1 170 ? 6.071 -7.785 1.574 1.00 89.00 170 HIS A C 1
ATOM 1326 O O . HIS A 1 170 ? 5.254 -7.832 2.493 1.00 89.00 170 HIS A O 1
ATOM 1332 N N . THR A 1 171 ? 5.856 -7.057 0.470 1.00 93.06 171 THR A N 1
ATOM 1333 C CA . THR A 1 171 ? 4.716 -6.130 0.317 1.00 93.06 171 THR A CA 1
ATOM 1334 C C . THR A 1 171 ? 3.370 -6.821 0.548 1.00 93.06 171 THR A C 1
ATOM 1336 O O . THR A 1 171 ? 2.613 -6.407 1.430 1.00 93.06 171 THR A O 1
ATOM 1339 N N . LEU A 1 172 ? 3.083 -7.904 -0.187 1.00 92.94 172 LEU A N 1
ATOM 1340 C CA . LEU A 1 172 ? 1.820 -8.632 -0.038 1.00 92.94 172 LEU A CA 1
ATOM 1341 C C . LEU A 1 172 ? 1.732 -9.384 1.290 1.00 92.94 172 LEU A C 1
ATOM 1343 O O . LEU A 1 172 ? 0.652 -9.426 1.871 1.00 92.94 172 LEU A O 1
ATOM 1347 N N . GLN A 1 173 ? 2.832 -9.925 1.829 1.00 92.50 173 GLN A N 1
ATOM 1348 C CA . GLN A 1 173 ? 2.776 -10.587 3.139 1.00 92.50 173 GLN A CA 1
ATOM 1349 C C . GLN A 1 173 ? 2.483 -9.580 4.262 1.00 92.50 173 GLN A C 1
ATOM 1351 O O . GLN A 1 173 ? 1.702 -9.881 5.164 1.00 92.50 173 GLN A O 1
ATOM 1356 N N . ASN A 1 174 ? 3.072 -8.380 4.209 1.00 94.38 174 ASN A N 1
ATOM 1357 C CA . ASN A 1 174 ? 2.791 -7.303 5.158 1.00 94.38 174 ASN A CA 1
ATOM 1358 C C . ASN A 1 174 ? 1.322 -6.881 5.074 1.00 94.38 174 ASN A C 1
ATOM 1360 O O . ASN A 1 174 ? 0.659 -6.766 6.103 1.00 94.38 174 ASN A O 1
ATOM 1364 N N . LEU A 1 175 ? 0.800 -6.705 3.857 1.00 94.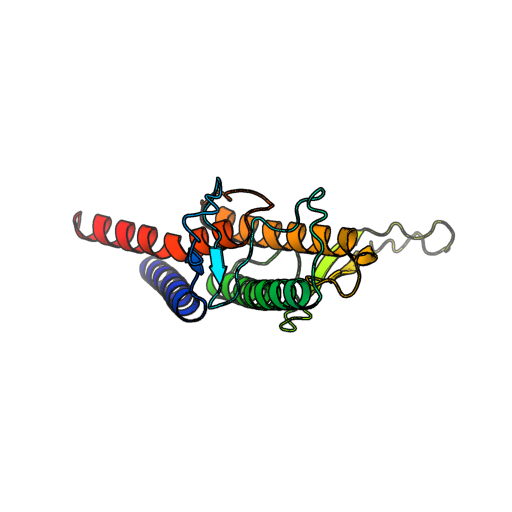56 175 LEU A N 1
ATOM 1365 C CA . LEU A 1 175 ? -0.594 -6.329 3.650 1.00 94.56 175 LEU A CA 1
ATOM 1366 C C . LEU A 1 175 ? -1.564 -7.425 4.117 1.00 94.56 175 LEU A C 1
ATOM 1368 O O . LEU A 1 175 ? -2.494 -7.148 4.874 1.00 94.56 175 LEU A O 1
ATOM 1372 N N . LYS A 1 176 ? -1.294 -8.685 3.761 1.00 93.69 176 LYS A N 1
ATOM 1373 C CA . LYS A 1 176 ? -2.058 -9.848 4.224 1.00 93.69 176 LYS A CA 1
ATOM 1374 C C . LYS A 1 176 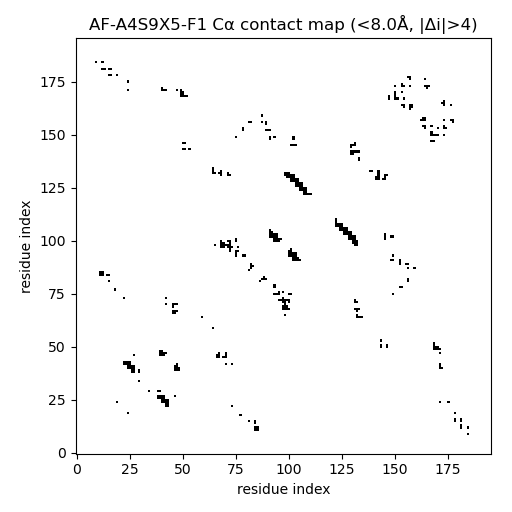? -2.079 -9.937 5.749 1.00 93.69 176 LYS A C 1
ATOM 1376 O O . LYS A 1 176 ? -3.119 -10.221 6.332 1.00 93.69 176 LYS A O 1
ATOM 1381 N N . ARG A 1 177 ? -0.961 -9.629 6.413 1.00 93.69 177 ARG A N 1
ATOM 1382 C CA . ARG A 1 177 ? -0.877 -9.599 7.880 1.00 93.69 177 ARG A CA 1
ATOM 1383 C C . ARG A 1 177 ? -1.793 -8.536 8.498 1.00 93.69 177 ARG A C 1
ATOM 1385 O O . ARG A 1 177 ? -2.380 -8.802 9.543 1.00 93.69 177 ARG A O 1
ATOM 1392 N N . ILE A 1 178 ? -1.960 -7.375 7.855 1.0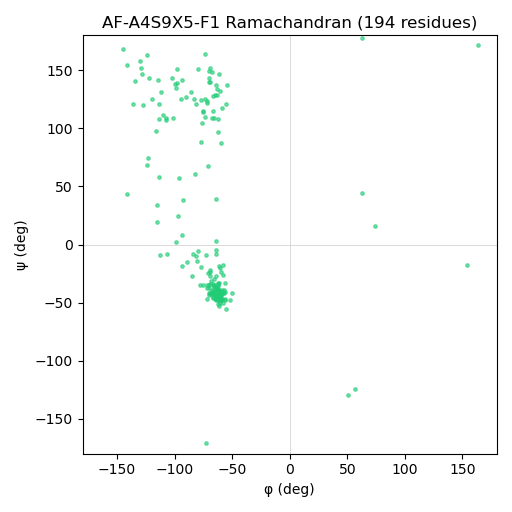0 94.50 178 ILE A N 1
ATOM 1393 C CA . ILE A 1 178 ? -2.946 -6.362 8.276 1.00 94.50 178 ILE A CA 1
ATOM 1394 C C . ILE A 1 178 ? -4.366 -6.918 8.114 1.00 94.50 178 ILE A C 1
ATOM 1396 O O . ILE A 1 178 ? -5.165 -6.831 9.041 1.00 94.50 178 ILE A O 1
ATOM 1400 N N . PHE A 1 179 ? -4.683 -7.527 6.970 1.00 94.62 179 PHE A N 1
ATOM 1401 C CA . PHE A 1 179 ? -6.011 -8.105 6.731 1.00 94.62 179 PHE A CA 1
ATOM 1402 C C . PHE A 1 179 ? -6.354 -9.237 7.707 1.00 94.62 179 PHE A C 1
ATOM 1404 O O . PHE A 1 179 ? -7.478 -9.301 8.209 1.00 94.62 179 PHE A O 1
ATOM 1411 N N . ASP A 1 180 ? -5.388 -10.094 8.037 1.00 92.06 180 ASP A N 1
ATOM 1412 C CA . ASP A 1 180 ? -5.570 -11.211 8.966 1.00 92.06 180 ASP A CA 1
ATOM 1413 C C . ASP A 1 180 ? -5.732 -10.750 10.426 1.00 92.06 180 ASP A C 1
ATOM 1415 O O . ASP A 1 180 ? -6.398 -11.428 11.215 1.00 92.06 180 ASP A O 1
ATOM 1419 N N . ALA A 1 181 ? -5.214 -9.571 10.788 1.00 88.81 181 ALA A N 1
ATOM 1420 C CA . ALA A 1 181 ? -5.322 -9.022 12.141 1.00 88.81 181 ALA A CA 1
ATOM 1421 C C . ALA A 1 181 ? -6.774 -8.816 12.609 1.00 88.81 181 ALA A C 1
ATOM 1423 O O . ALA A 1 181 ? -7.052 -8.886 13.809 1.00 88.81 181 ALA A O 1
ATOM 1424 N N . ARG A 1 182 ? -7.730 -8.680 11.676 1.00 81.62 182 ARG A N 1
ATOM 1425 C CA . ARG A 1 182 ? -9.169 -8.625 11.995 1.00 81.62 182 ARG A CA 1
ATOM 1426 C C . ARG A 1 182 ? -9.645 -9.847 12.786 1.00 81.62 182 ARG A C 1
ATOM 1428 O O . ARG A 1 182 ? -10.541 -9.730 13.618 1.00 81.62 182 ARG A O 1
ATOM 1435 N N . ARG A 1 183 ? -9.046 -11.019 12.532 1.00 75.69 183 ARG A N 1
ATOM 1436 C CA . ARG A 1 183 ? -9.405 -12.277 13.204 1.00 75.69 183 ARG A CA 1
ATOM 1437 C C . ARG A 1 183 ? -8.940 -12.284 14.656 1.0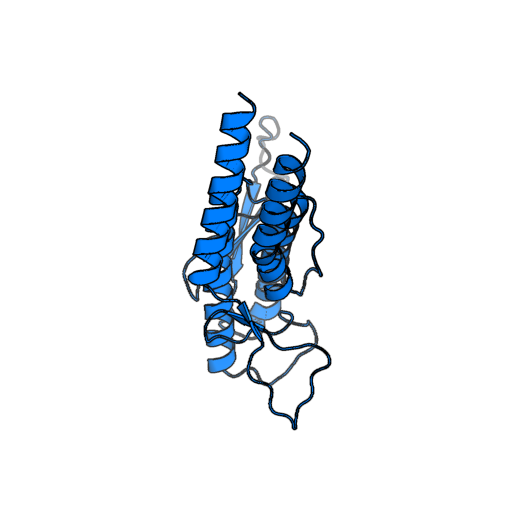0 75.69 183 ARG A C 1
ATOM 1439 O O . ARG A 1 183 ? -9.651 -12.814 15.500 1.00 75.69 183 ARG A O 1
ATOM 1446 N N . MET A 1 184 ? -7.794 -11.666 14.946 1.00 68.62 184 MET A N 1
ATOM 1447 C CA . MET A 1 184 ? -7.267 -11.585 16.312 1.00 68.62 184 MET A CA 1
ATOM 1448 C C . MET A 1 184 ? -8.132 -10.671 17.178 1.00 68.62 184 MET A C 1
ATOM 1450 O O . MET A 1 184 ? -8.526 -11.047 18.272 1.00 68.62 184 MET A O 1
ATOM 1454 N N . ILE A 1 185 ? -8.562 -9.534 16.633 1.00 68.38 185 ILE A N 1
ATOM 1455 C CA . ILE A 1 185 ? -9.425 -8.588 17.356 1.00 68.38 185 ILE A CA 1
ATOM 1456 C C . ILE A 1 185 ? -10.834 -9.156 17.572 1.00 68.38 185 ILE A C 1
ATOM 1458 O O . ILE A 1 185 ? -11.455 -8.909 18.604 1.00 68.38 185 ILE A O 1
ATOM 1462 N N . ALA A 1 186 ? -11.339 -9.952 16.625 1.00 62.91 186 ALA A N 1
ATOM 1463 C CA . ALA A 1 186 ? -12.590 -10.684 16.806 1.00 62.91 186 ALA A CA 1
ATOM 1464 C C . ALA A 1 186 ? -12.477 -11.803 17.861 1.00 62.91 186 ALA A C 1
ATOM 1466 O O . ALA A 1 186 ? -13.468 -12.101 18.526 1.00 62.91 186 ALA A O 1
ATOM 1467 N N . ALA A 1 187 ? -11.301 -12.420 18.016 1.00 60.97 187 ALA A N 1
ATOM 1468 C CA . ALA A 1 187 ? -11.049 -13.421 19.049 1.00 60.97 187 ALA A CA 1
ATOM 1469 C C . ALA A 1 187 ? -10.963 -12.779 20.444 1.00 60.97 187 ALA A C 1
ATOM 1471 O O . ALA A 1 187 ? -11.666 -13.222 21.346 1.00 60.97 187 ALA A O 1
ATOM 1472 N N . ASP A 1 188 ? -10.218 -11.679 20.593 1.00 60.25 188 ASP A N 1
ATOM 1473 C CA . ASP A 1 188 ? -10.095 -10.943 21.862 1.00 60.25 188 ASP A CA 1
ATOM 1474 C C . ASP A 1 188 ? -11.440 -10.393 22.361 1.00 60.25 188 ASP A C 1
ATOM 1476 O O . ASP A 1 188 ? -11.699 -10.344 23.563 1.00 60.25 188 ASP A O 1
ATOM 1480 N N . ALA A 1 189 ? -12.332 -10.004 21.442 1.00 58.84 189 ALA A N 1
ATOM 1481 C CA . ALA A 1 189 ? -13.680 -9.567 21.793 1.00 58.84 189 ALA A CA 1
ATOM 1482 C C . ALA A 1 189 ? -14.532 -10.695 22.401 1.00 58.84 189 ALA A C 1
ATOM 1484 O O . ALA A 1 189 ? -15.299 -10.425 23.319 1.00 58.84 189 ALA A O 1
ATOM 1485 N N . LYS A 1 190 ? -14.373 -11.941 21.930 1.00 56.72 190 LYS A N 1
ATOM 1486 C CA . LYS A 1 190 ? -15.117 -13.103 22.446 1.00 56.72 190 LYS A CA 1
ATOM 1487 C C . LYS A 1 190 ? -14.604 -13.572 23.804 1.00 56.72 190 LYS A C 1
ATOM 1489 O O . LYS A 1 190 ? -15.401 -14.007 24.621 1.00 56.72 190 LYS A O 1
ATOM 1494 N N . THR A 1 191 ? -13.300 -13.477 24.062 1.00 54.34 191 THR A N 1
ATOM 1495 C CA . THR A 1 191 ? -12.712 -13.921 25.337 1.00 54.34 191 THR A CA 1
ATOM 1496 C C . THR A 1 191 ? -13.187 -13.068 26.516 1.00 54.34 191 THR A C 1
ATOM 1498 O O . THR A 1 191 ? -13.409 -13.595 27.596 1.00 54.34 191 THR A O 1
ATOM 1501 N N . HIS A 1 192 ? -13.411 -11.766 26.314 1.00 52.31 192 HIS A N 1
ATOM 1502 C CA . HIS A 1 192 ? -13.926 -10.878 27.365 1.00 52.31 192 HIS A CA 1
ATOM 1503 C C . HIS A 1 192 ? -15.444 -10.944 27.587 1.00 52.31 192 HIS A C 1
ATOM 1505 O O . HIS A 1 192 ? -15.898 -10.456 28.611 1.00 52.31 192 HIS A O 1
ATOM 1511 N N . GLU A 1 193 ? -16.221 -11.541 26.679 1.00 51.88 193 GLU A N 1
ATOM 1512 C CA . GLU A 1 193 ? -17.657 -11.800 26.905 1.00 51.88 193 GLU A CA 1
ATOM 1513 C C . GLU A 1 193 ? -17.908 -13.070 27.739 1.00 51.88 193 GLU A C 1
ATOM 1515 O O . GLU A 1 193 ? -19.039 -13.323 28.131 1.00 51.88 193 GLU A O 1
ATOM 1520 N N . ILE A 1 194 ? -16.876 -13.885 27.991 1.00 52.16 194 ILE A N 1
ATOM 1521 C CA . ILE A 1 194 ? -16.978 -15.129 28.778 1.00 52.16 194 ILE A CA 1
ATOM 1522 C C . ILE A 1 194 ? -16.632 -14.888 30.261 1.00 52.16 194 ILE A C 1
ATOM 1524 O O . ILE A 1 194 ? -17.009 -15.688 31.114 1.00 52.16 194 ILE A O 1
ATOM 1528 N N . ASP A 1 195 ? -15.953 -13.778 30.565 1.00 45.16 195 ASP A N 1
ATOM 1529 C CA . ASP A 1 195 ? -15.533 -13.389 31.920 1.00 45.16 195 ASP A CA 1
ATOM 1530 C C . ASP A 1 195 ? -16.469 -12.346 32.588 1.00 45.16 195 ASP A C 1
ATOM 1532 O O . ASP A 1 195 ? -16.194 -11.918 33.712 1.00 45.16 195 ASP A O 1
ATOM 1536 N N . GLU A 1 196 ? -17.566 -11.941 31.929 1.00 40.62 196 GLU A N 1
ATOM 1537 C CA . GLU A 1 196 ? -18.676 -11.137 32.496 1.00 40.62 196 GLU A CA 1
ATOM 1538 C C . GLU A 1 196 ? -19.945 -11.985 32.669 1.00 40.62 196 GLU A C 1
ATOM 1540 O O . GLU A 1 196 ? -20.637 -11.791 33.698 1.00 40.62 196 GLU A O 1
#

Radius of gyration: 20.02 Å; Cα contacts (8 Å, |Δi|>4): 253; chains: 1; bounding box: 43×66×53 Å

Secondary structure (DSSP, 8-state):
-HHHHHHHHHHHHHHHHHHHHHS-EEEPPPPTTS--SSPPEEETTEEE-SS--TT------HHHHHHHHHHHHHHHHHHHHHHHHHT---SS-EE-BTBT-EEEEEEEPPPPTT-S-TTS----EEEEEEESS-SSGGGHHHHHHHHHHHHHHHHHHHHHTTPPPS-TT-HHHHHHHHHHHHHHHHHHHHHTTS--

Nearest PDB structures (foldseek):
  5tcq-assembly1_A  TM=4.369E-01  e=5.834E+00  Salmonella enterica subsp. enterica serovar Typhimurium
  5tcr-assembly1_A  TM=4.369E-01  e=5.834E+00  Salmonella enterica subsp. enterica serovar Typhimurium
  7eb2-assembly1_D  TM=2.553E-01  e=9.764E+00  Homo sapiens

Mean predicted aligned error: 8.87 Å

pLDDT: mean 82.93, std 15.52, range [40.62, 97.25]

Solvent-accessible surface area (backbone atoms only — not comparable to full-atom values): 11251 Å² total; per-residue (Å²): 112,69,69,62,52,52,54,49,52,56,50,32,40,49,54,44,46,56,48,38,68,77,51,35,73,44,73,47,90,74,55,89,90,65,80,62,99,61,84,45,35,14,53,63,95,32,65,48,66,63,53,82,56,98,78,73,79,63,88,75,46,70,66,56,36,52,42,46,6,39,43,43,9,52,51,40,46,48,51,53,50,47,27,63,55,71,72,46,85,64,88,47,54,68,46,63,48,48,49,65,16,34,32,32,47,75,43,82,51,76,78,73,90,82,65,93,64,74,87,70,75,70,79,54,67,44,80,44,81,20,40,41,36,56,97,47,84,85,41,47,66,48,22,47,48,21,49,38,51,52,30,50,40,53,35,48,58,29,48,77,71,78,38,82,59,86,50,68,40,32,56,66,61,39,50,48,51,58,48,54,46,44,58,54,56,56,48,58,56,54,60,59,66,73,79,111